Protein AF-D6RLP5-F1 (afdb_monomer)

Radius of gyration: 38.76 Å; Cα contacts (8 Å, |Δi|>4): 87; chains: 1; bounding box: 92×74×96 Å

Foldseek 3Di:
DDDDDDPPPVVVVVVVVVVVVVVVVVVVVVPPPPDDPDDDDDDDDDDDDDDDDDDDDDDDDDDDDDDDDDDDDDDDDDDDDPPVVVVVVVVVVVVVVVVVVVVVVVVVVPCVVVVVVVVVVVVVVPCPPDPDDPPLVPDDPVVSVVVVVVVVCCVVCVVVVVVVVVVVVVVVVVVVVVVVVVVVVVVVVVVVVVVVVVVVVVVVVVLLVVLVVVLVVLVVVLVVCPDLPAQDEPLSHSQLASQSQDADPVRDRDDDDPVSPDPVRNCCSQPPDDDDDPVVSVVSVVVVCVCVPPVVCCVRPVSRYDPVRNVVVVVNVPPPD

pLDDT: mean 72.86, std 18.14, range [36.53, 94.69]

Solvent-accessible surface area (backbone atoms only — not comparable to full-atom values): 20004 Å² total; per-residue (Å²): 136,86,80,85,76,71,88,64,57,71,64,54,53,54,53,51,52,53,51,49,55,56,53,52,53,54,58,61,71,69,68,76,83,81,80,80,89,73,83,78,78,86,77,89,84,77,83,90,81,89,77,93,78,82,87,76,89,86,82,91,84,88,81,95,77,89,85,83,89,83,89,83,92,80,88,85,81,84,85,80,74,79,58,65,62,58,53,49,53,48,47,52,52,50,48,51,52,50,51,49,50,52,52,51,58,61,57,70,55,65,53,53,62,58,51,51,48,51,49,49,54,51,53,65,70,48,76,70,80,66,96,57,78,77,60,77,87,78,49,53,73,70,59,43,52,50,50,51,52,51,53,50,47,53,66,74,42,43,65,59,52,52,50,51,50,52,54,48,51,54,50,48,50,52,50,51,52,50,51,49,53,54,51,51,52,53,52,53,52,48,52,53,50,53,51,54,48,50,54,51,50,51,53,49,52,53,50,45,51,53,29,49,55,50,36,52,52,49,46,50,51,62,68,66,56,75,66,85,78,64,75,41,52,79,83,71,52,67,62,65,37,50,66,54,58,39,62,42,97,85,68,44,64,38,84,75,56,79,84,68,74,38,72,63,47,38,46,52,56,76,48,66,76,95,80,70,54,74,62,60,56,51,49,52,50,51,50,50,49,60,61,65,29,66,70,61,32,45,74,67,47,54,80,30,38,50,76,81,53,49,55,60,63,52,54,73,67,65,84,78,123

Mean predicted aligned error: 19.39 Å

Secondary structure (DSSP, 8-state):
------TTHHHHHHHHHHHHHHHHHHHHHTSS-S-------------------------------------------------HHHHHHHHHHHHHHHHHHHHHHHHTTTTHHHHHHHHHHHHHHS---TT----TTSS-HHHHHHHHHHHHHHHHSHHHHHHHHHHHHHHHHHHHHHHHHHHHHHHHHHHHHHHHHHHHHHHHHHHHHHHHHHHHHHHHHHHH---TTS-B-GGGS--S-GGGGPBPTTSSBP---GGG--HHHHHHHHS-SSSS-HHHHHHHHHHHHHHT-HHHHHHHTGGGB-HHHHHHHHHTTSS--

Organism: Coprinopsis cinerea (strain Okayama-7 / 130 / ATCC MYA-4618 / FGSC 9003) (NCBI:txid240176)

InterPro domains:
  IPR038753 NF-kappa-B inhibitor-like protein 1 [PTHR15263] (92-310)

Structure (mmCIF, N/CA/C/O backbone):
data_AF-D6RLP5-F1
#
_entry.id   AF-D6RLP5-F1
#
loop_
_atom_site.group_PDB
_atom_site.id
_atom_site.type_symbol
_atom_site.label_atom_id
_atom_site.label_alt_id
_atom_site.label_comp_id
_atom_site.label_asym_id
_atom_site.label_entity_id
_atom_site.label_seq_id
_atom_site.pdbx_PDB_ins_code
_atom_site.Cartn_x
_atom_site.Cartn_y
_atom_site.Cartn_z
_atom_site.occupancy
_atom_site.B_iso_or_equiv
_atom_site.auth_seq_id
_atom_site.auth_comp_id
_atom_site.auth_asym_id
_atom_site.auth_atom_id
_atom_site.pdbx_PDB_model_num
ATOM 1 N N . MET A 1 1 ? 41.531 -45.741 -11.658 1.00 39.12 1 MET A N 1
ATOM 2 C CA . MET A 1 1 ? 40.831 -45.358 -12.905 1.00 39.12 1 MET A CA 1
ATOM 3 C C . MET A 1 1 ? 39.772 -44.306 -12.568 1.00 39.12 1 MET A C 1
ATOM 5 O O . MET A 1 1 ? 38.703 -44.679 -12.092 1.00 39.12 1 MET A O 1
ATOM 9 N N . PRO A 1 2 ? 40.077 -43.002 -12.682 1.00 41.47 2 PRO A N 1
ATOM 10 C CA . PRO A 1 2 ? 39.116 -41.934 -12.403 1.00 41.47 2 PRO A CA 1
ATOM 11 C C . PRO A 1 2 ? 38.067 -41.845 -13.524 1.00 41.47 2 PRO A C 1
ATOM 13 O O . PRO A 1 2 ? 38.407 -41.820 -14.704 1.00 41.47 2 PRO A O 1
ATOM 16 N N . LYS A 1 3 ? 36.782 -41.833 -13.151 1.00 53.66 3 LYS A N 1
ATOM 17 C CA . LYS A 1 3 ? 35.654 -41.721 -14.087 1.00 53.66 3 LYS A CA 1
ATOM 18 C C . LYS A 1 3 ? 35.554 -40.275 -14.587 1.00 53.66 3 LYS A C 1
ATOM 20 O O . LYS A 1 3 ? 35.296 -39.378 -13.786 1.00 53.66 3 LYS A O 1
ATOM 25 N N . LEU A 1 4 ? 35.747 -40.061 -15.892 1.00 49.53 4 LEU A N 1
ATOM 26 C CA . LEU A 1 4 ? 35.453 -38.790 -16.559 1.00 49.53 4 LEU A CA 1
ATOM 27 C C . LEU A 1 4 ? 33.968 -38.452 -16.361 1.00 49.53 4 LEU A C 1
ATOM 29 O O . LEU A 1 4 ? 33.095 -39.145 -16.880 1.00 49.53 4 LEU A O 1
ATOM 33 N N . LYS A 1 5 ? 33.683 -37.394 -15.598 1.00 52.69 5 LYS A N 1
ATOM 34 C CA . LYS A 1 5 ? 32.345 -36.805 -15.519 1.00 52.69 5 LYS A CA 1
ATOM 35 C C . LYS A 1 5 ? 32.147 -35.906 -16.739 1.00 52.69 5 LYS A C 1
ATOM 37 O O . LYS A 1 5 ? 32.910 -34.963 -16.941 1.00 52.69 5 LYS A O 1
ATOM 42 N N . PHE A 1 6 ? 31.150 -36.224 -17.561 1.00 48.19 6 PHE A N 1
ATOM 43 C CA . PHE A 1 6 ? 30.747 -35.395 -18.692 1.00 48.19 6 PHE A CA 1
ATOM 44 C C . PHE A 1 6 ? 30.180 -34.069 -18.172 1.00 48.19 6 PHE A C 1
ATOM 46 O O . PHE A 1 6 ? 29.251 -34.044 -17.373 1.00 48.19 6 PHE A O 1
ATOM 53 N N . LYS A 1 7 ? 30.735 -32.956 -18.651 1.00 55.50 7 LYS A N 1
ATOM 54 C CA . LYS A 1 7 ? 30.447 -31.572 -18.230 1.00 55.50 7 LYS A CA 1
ATOM 55 C C . LYS A 1 7 ? 29.045 -31.061 -18.642 1.00 55.50 7 LYS A C 1
ATOM 57 O O . LYS A 1 7 ? 28.811 -29.861 -18.648 1.00 55.50 7 LYS A O 1
ATOM 62 N N . GLY A 1 8 ? 28.135 -31.955 -19.040 1.00 49.69 8 GLY A N 1
ATOM 63 C CA . GLY A 1 8 ? 26.828 -31.624 -19.624 1.00 49.69 8 GLY A CA 1
ATOM 64 C C . GLY A 1 8 ? 25.631 -31.734 -18.675 1.00 49.69 8 GLY A C 1
ATOM 65 O O . GLY A 1 8 ? 24.564 -31.211 -19.000 1.00 49.69 8 GLY A O 1
ATOM 66 N N . ASP A 1 9 ? 25.786 -32.381 -17.517 1.00 52.31 9 ASP A N 1
ATOM 67 C CA . ASP A 1 9 ? 24.658 -32.636 -16.611 1.00 52.31 9 ASP A CA 1
ATOM 68 C C . ASP A 1 9 ? 24.369 -31.445 -15.675 1.00 52.31 9 ASP A C 1
ATOM 70 O O . ASP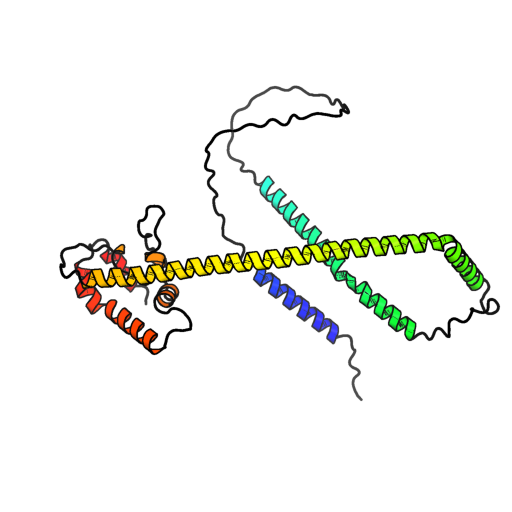 A 1 9 ? 23.205 -31.098 -15.466 1.00 52.31 9 ASP A O 1
ATOM 74 N N . ASP A 1 10 ? 25.401 -30.707 -15.249 1.00 57.88 10 ASP A N 1
ATOM 75 C CA . ASP A 1 10 ? 25.251 -29.556 -14.340 1.00 57.88 10 ASP A CA 1
ATOM 76 C C . ASP A 1 10 ? 24.443 -28.397 -14.967 1.00 57.88 10 ASP A C 1
ATOM 78 O O . ASP A 1 10 ? 23.672 -27.703 -14.298 1.00 57.88 10 ASP A O 1
ATOM 82 N N . GLU A 1 11 ? 24.550 -28.197 -16.285 1.00 59.69 11 GLU A N 1
ATOM 83 C CA . GLU A 1 11 ? 23.824 -27.125 -16.981 1.00 59.69 11 GLU A CA 1
ATOM 84 C C . GLU A 1 11 ? 22.329 -27.454 -17.167 1.00 59.69 11 GLU A C 1
ATOM 86 O O . GLU A 1 11 ? 21.474 -26.562 -17.271 1.00 59.69 11 GLU A O 1
ATOM 91 N N . ARG A 1 12 ? 21.992 -28.749 -17.203 1.00 68.06 12 ARG A N 1
ATOM 92 C CA . ARG A 1 12 ? 20.611 -29.231 -17.340 1.00 68.06 12 ARG A CA 1
ATOM 93 C C . ARG A 1 12 ? 19.835 -29.058 -16.043 1.00 68.06 12 ARG A C 1
ATOM 95 O O . ARG A 1 12 ? 18.669 -28.650 -16.090 1.00 68.06 12 ARG A O 1
ATOM 102 N N . ASP A 1 13 ? 20.489 -29.295 -14.914 1.00 69.25 13 ASP A N 1
ATOM 103 C CA . ASP A 1 13 ? 19.878 -29.157 -13.594 1.00 69.25 13 ASP A CA 1
ATOM 104 C C . ASP A 1 13 ? 19.676 -27.685 -13.211 1.00 69.25 13 ASP A C 1
ATOM 106 O O . ASP A 1 13 ? 18.576 -27.312 -12.790 1.00 69.25 13 ASP A O 1
ATOM 110 N N . GLY A 1 14 ? 20.624 -26.799 -13.544 1.00 74.12 14 GLY A N 1
ATOM 111 C CA . GLY A 1 14 ? 20.441 -25.351 -13.360 1.00 74.12 14 GLY A CA 1
ATOM 112 C C . GLY A 1 14 ? 19.262 -24.771 -14.162 1.00 74.12 14 GLY A C 1
ATOM 113 O O . GLY A 1 14 ? 18.510 -23.917 -13.675 1.00 74.12 14 GLY A O 1
ATOM 114 N N . LYS A 1 15 ? 19.021 -25.269 -15.386 1.00 75.75 15 LYS A N 1
ATOM 115 C CA . LYS A 1 15 ? 17.852 -24.863 -16.197 1.00 75.75 15 LYS A CA 1
ATOM 116 C C . LYS A 1 15 ? 16.532 -25.349 -15.595 1.00 75.75 15 LYS A C 1
ATOM 118 O O . LYS A 1 15 ? 15.531 -24.628 -15.667 1.00 75.75 15 LYS A O 1
ATOM 123 N N . ARG A 1 16 ? 16.508 -26.541 -14.990 1.00 77.88 16 ARG A N 1
ATOM 124 C CA . ARG A 1 16 ? 15.315 -27.088 -14.322 1.00 77.88 16 ARG A CA 1
ATOM 125 C C . ARG A 1 16 ? 14.970 -26.301 -13.064 1.00 77.88 16 ARG A C 1
ATOM 127 O O . ARG A 1 16 ? 13.808 -25.929 -12.893 1.00 77.88 16 ARG A O 1
ATOM 134 N N . GLU A 1 17 ? 15.967 -25.958 -12.259 1.00 80.88 17 GLU A N 1
ATOM 135 C CA . GLU A 1 17 ? 15.783 -25.186 -11.029 1.00 80.88 17 GLU A CA 1
ATOM 136 C C . GLU A 1 17 ? 15.309 -23.751 -11.318 1.00 80.88 17 GLU A C 1
ATOM 138 O O . GLU A 1 17 ? 14.325 -23.274 -10.742 1.00 80.88 17 GLU A O 1
ATOM 143 N N . ARG A 1 18 ? 15.896 -23.090 -12.328 1.00 78.38 18 ARG A N 1
ATOM 144 C CA . ARG A 1 18 ? 15.453 -21.756 -12.775 1.00 78.38 18 ARG A CA 1
ATOM 145 C C . ARG A 1 18 ? 14.024 -21.775 -13.332 1.00 78.38 18 ARG A C 1
ATOM 147 O O . ARG A 1 18 ? 13.256 -20.840 -13.090 1.00 78.38 18 ARG A O 1
ATOM 154 N N . LYS A 1 19 ? 13.634 -22.845 -14.036 1.00 85.62 19 LYS A N 1
ATOM 155 C CA . LYS A 1 19 ? 12.258 -23.037 -14.531 1.00 85.62 19 LYS A CA 1
ATOM 156 C C . LYS A 1 19 ? 11.273 -23.276 -13.384 1.00 85.62 19 LYS A C 1
ATOM 158 O O . LYS A 1 19 ? 10.166 -22.738 -13.429 1.00 85.62 19 LYS A O 1
ATOM 163 N N . HIS A 1 20 ? 11.677 -24.021 -12.356 1.00 85.75 20 HIS A N 1
ATOM 164 C CA . HIS A 1 20 ? 10.863 -24.254 -11.164 1.00 85.75 20 HIS A CA 1
ATOM 165 C C . HIS A 1 20 ? 10.608 -22.946 -10.404 1.00 85.75 20 HIS A C 1
ATOM 167 O O . HIS A 1 20 ? 9.454 -22.571 -10.200 1.00 85.75 20 HIS A O 1
ATOM 173 N N . ARG A 1 21 ? 11.665 -22.168 -10.137 1.00 80.75 21 ARG A N 1
ATOM 174 C CA . ARG A 1 21 ? 11.572 -20.861 -9.466 1.00 80.75 21 ARG A CA 1
ATOM 175 C C . ARG A 1 21 ? 10.718 -19.850 -10.245 1.00 80.75 21 ARG A C 1
ATOM 177 O O . ARG A 1 21 ? 9.942 -19.103 -9.653 1.00 80.75 21 ARG A O 1
ATOM 184 N N . LYS A 1 22 ? 10.794 -19.844 -11.587 1.00 79.62 22 LYS A N 1
ATOM 185 C CA . LYS A 1 22 ? 9.942 -18.985 -12.442 1.00 79.62 22 LYS A CA 1
ATOM 186 C C . LYS A 1 22 ? 8.469 -19.422 -12.408 1.00 79.62 22 LYS A C 1
ATOM 188 O O . LYS A 1 22 ? 7.585 -18.572 -12.490 1.00 79.62 22 LYS A O 1
ATOM 193 N N . ARG A 1 23 ? 8.188 -20.724 -12.271 1.00 82.56 23 ARG A N 1
ATOM 194 C CA . ARG A 1 23 ? 6.819 -21.256 -12.146 1.00 82.56 23 ARG A CA 1
ATOM 195 C C . ARG A 1 23 ? 6.214 -20.968 -10.771 1.00 82.56 23 ARG A C 1
ATOM 197 O O . ARG A 1 23 ? 5.035 -20.643 -10.703 1.00 82.56 23 ARG A O 1
ATOM 204 N N . GLU A 1 24 ? 7.014 -21.046 -9.714 1.00 79.31 24 GLU A N 1
ATOM 205 C CA . GLU A 1 24 ? 6.601 -20.724 -8.345 1.00 79.31 24 GLU A CA 1
ATOM 206 C C . GLU A 1 24 ? 6.254 -19.238 -8.198 1.00 79.31 24 GLU A C 1
ATOM 208 O O . GLU A 1 24 ? 5.171 -18.907 -7.722 1.00 79.31 24 GLU A O 1
ATOM 213 N N . LYS A 1 25 ? 7.083 -18.341 -8.753 1.00 76.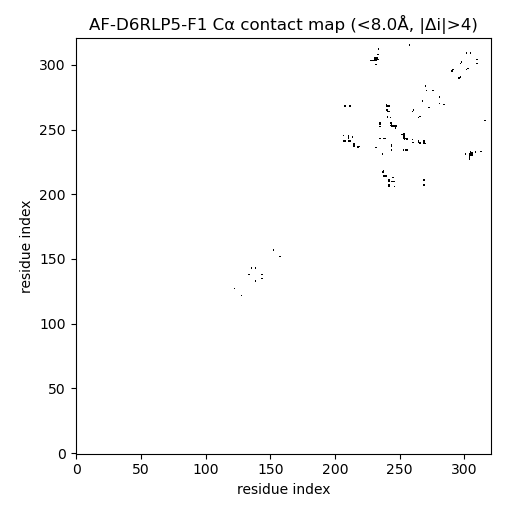88 25 LYS A N 1
ATOM 214 C CA . LYS A 1 25 ? 6.790 -16.899 -8.766 1.00 76.88 25 LYS A CA 1
ATOM 215 C C . LYS A 1 25 ? 5.465 -16.567 -9.468 1.00 76.88 25 LYS A C 1
ATOM 217 O O . LYS A 1 25 ? 4.688 -15.766 -8.968 1.00 76.88 25 LYS A O 1
ATOM 222 N N . ARG A 1 26 ? 5.158 -17.240 -10.584 1.00 72.50 26 AR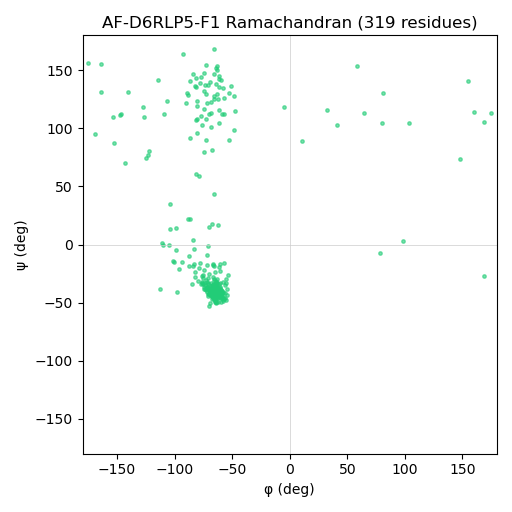G A N 1
ATOM 223 C CA . ARG A 1 26 ? 3.884 -17.058 -11.308 1.00 72.50 26 ARG A CA 1
ATOM 224 C C . ARG A 1 26 ? 2.657 -17.511 -10.521 1.00 72.50 26 ARG A C 1
ATOM 226 O O . ARG A 1 26 ? 1.580 -16.978 -10.747 1.00 72.50 26 ARG A O 1
ATOM 233 N N . ARG A 1 27 ? 2.806 -18.500 -9.635 1.00 73.38 27 ARG A N 1
ATOM 234 C CA . ARG A 1 27 ? 1.711 -18.926 -8.752 1.00 73.38 27 ARG A CA 1
ATOM 235 C C . ARG A 1 27 ? 1.447 -17.907 -7.651 1.00 73.38 27 ARG A C 1
ATOM 237 O O . ARG A 1 27 ? 0.303 -17.784 -7.241 1.00 73.38 27 ARG A O 1
ATOM 244 N N . HIS A 1 28 ? 2.475 -17.182 -7.214 1.00 69.88 28 HIS A N 1
ATOM 245 C CA . HIS A 1 28 ? 2.312 -16.130 -6.220 1.00 69.88 28 HIS A CA 1
ATOM 246 C C . HIS A 1 28 ? 1.585 -14.906 -6.795 1.00 69.88 28 HIS A C 1
ATOM 248 O O . HIS A 1 28 ? 0.660 -14.416 -6.160 1.00 69.88 28 HIS A O 1
ATOM 254 N N . ASP A 1 29 ? 1.922 -14.487 -8.021 1.00 60.25 29 ASP A N 1
ATOM 255 C CA . ASP A 1 29 ? 1.322 -13.295 -8.648 1.00 60.25 29 ASP A CA 1
ATOM 256 C C . ASP A 1 29 ? -0.131 -13.507 -9.132 1.00 60.25 29 ASP A C 1
ATOM 258 O O . ASP A 1 29 ? -0.873 -12.544 -9.287 1.00 60.25 29 ASP A O 1
ATOM 262 N N . GLN A 1 30 ? -0.575 -14.750 -9.371 1.00 58.34 30 GLN A N 1
ATOM 263 C CA . GLN A 1 30 ? -1.957 -15.041 -9.800 1.00 58.34 30 GLN A CA 1
ATOM 264 C C . GLN A 1 30 ? -2.976 -15.128 -8.648 1.00 58.34 30 GLN A C 1
ATOM 266 O O . GLN A 1 30 ? -4.161 -15.318 -8.911 1.00 58.34 30 GLN A O 1
ATOM 271 N N . GLY A 1 31 ? -2.542 -15.011 -7.389 1.00 47.69 31 GLY A N 1
ATOM 272 C CA . GLY A 1 31 ? -3.410 -15.195 -6.220 1.00 47.69 31 GLY A CA 1
ATOM 273 C C . GLY A 1 31 ? -4.220 -13.969 -5.783 1.00 47.69 31 GLY A C 1
ATOM 274 O O . GLY A 1 31 ? -5.203 -14.147 -5.072 1.00 47.69 31 GLY A O 1
ATOM 275 N N . ASP A 1 32 ? -3.849 -12.755 -6.204 1.00 49.22 32 ASP A N 1
ATOM 276 C CA . ASP A 1 32 ? -4.329 -11.522 -5.552 1.00 49.22 32 ASP A CA 1
ATOM 277 C C . ASP A 1 32 ? -5.314 -10.666 -6.376 1.00 49.22 32 ASP A C 1
ATOM 279 O O . ASP A 1 32 ? -5.802 -9.653 -5.876 1.00 49.22 32 ASP A O 1
ATOM 283 N N . ASP A 1 33 ? -5.677 -11.057 -7.605 1.00 46.16 33 ASP A N 1
ATOM 284 C CA . ASP A 1 33 ? -6.483 -10.201 -8.505 1.00 46.16 33 ASP A CA 1
ATOM 285 C C . ASP A 1 33 ? -7.966 -10.607 -8.623 1.00 46.16 33 ASP A C 1
ATOM 287 O O . ASP A 1 33 ? -8.617 -10.490 -9.665 1.00 46.16 33 ASP A O 1
ATOM 291 N N . HIS A 1 34 ? -8.539 -11.095 -7.523 1.00 45.31 34 HIS A N 1
ATOM 292 C CA . HIS A 1 34 ? -9.978 -11.323 -7.403 1.00 45.31 34 HIS A CA 1
ATOM 293 C C . HIS A 1 34 ? -10.559 -10.552 -6.223 1.00 45.31 34 HIS A C 1
ATOM 295 O O . HIS A 1 34 ? -10.876 -11.112 -5.178 1.00 45.31 34 HIS A O 1
ATOM 301 N N . GLY A 1 35 ? -10.807 -9.257 -6.439 1.00 49.91 35 GLY A N 1
ATOM 302 C CA . GLY A 1 35 ? -11.967 -8.642 -5.800 1.00 49.91 35 GLY A CA 1
ATOM 303 C C . GLY A 1 35 ? -11.855 -7.181 -5.413 1.00 49.91 35 GLY A C 1
ATOM 304 O O . GLY A 1 35 ? -11.910 -6.890 -4.232 1.00 49.91 35 GLY A O 1
ATOM 305 N N . HIS A 1 36 ? -11.895 -6.248 -6.369 1.00 40.03 36 HIS A N 1
ATOM 306 C CA . HIS A 1 36 ? -12.399 -4.894 -6.091 1.00 40.03 36 HIS A CA 1
ATOM 307 C C . HIS A 1 36 ? -13.181 -4.315 -7.280 1.00 40.03 36 HIS A C 1
ATOM 309 O O . HIS A 1 36 ? -12.784 -3.346 -7.924 1.00 40.03 36 HIS A O 1
ATOM 315 N N . ARG A 1 37 ? -14.371 -4.877 -7.532 1.00 46.22 37 ARG A N 1
ATOM 316 C CA . ARG A 1 37 ? -15.395 -4.276 -8.402 1.00 46.22 37 ARG A CA 1
ATOM 317 C C . ARG A 1 37 ? -16.072 -3.106 -7.672 1.00 46.22 37 ARG A C 1
ATOM 319 O O . ARG A 1 37 ? -17.154 -3.241 -7.106 1.00 46.22 37 ARG A O 1
ATOM 326 N N . SER A 1 38 ? -15.406 -1.953 -7.651 1.00 46.59 38 SER A N 1
ATOM 327 C CA . SER A 1 38 ? -15.949 -0.700 -7.116 1.00 46.59 38 SER A CA 1
ATOM 328 C C . SER A 1 38 ? -16.869 -0.032 -8.144 1.00 46.59 38 SER A C 1
ATOM 330 O O . SER A 1 38 ? -16.423 0.497 -9.160 1.00 46.59 38 SER A O 1
ATOM 332 N N . LYS A 1 39 ? -18.176 -0.066 -7.865 1.00 47.25 39 LYS A N 1
ATOM 333 C CA . LYS A 1 39 ? -19.224 0.684 -8.571 1.00 47.25 39 LYS A CA 1
ATOM 334 C C . LYS A 1 39 ? -18.967 2.192 -8.439 1.00 47.25 39 LYS A C 1
ATOM 336 O O . LYS A 1 39 ? -19.266 2.781 -7.399 1.00 47.25 39 LYS A O 1
ATOM 341 N N . ARG A 1 40 ? -18.473 2.839 -9.498 1.00 42.91 40 ARG A N 1
ATOM 342 C CA . ARG A 1 40 ? -18.534 4.302 -9.635 1.00 42.91 40 ARG A CA 1
ATOM 343 C C . ARG A 1 40 ? -19.953 4.701 -10.040 1.00 42.91 40 ARG A C 1
ATOM 345 O O . ARG A 1 40 ? -20.397 4.408 -11.143 1.00 42.91 40 ARG A O 1
ATOM 352 N N . ARG A 1 41 ? -20.664 5.344 -9.111 1.00 43.53 41 ARG A N 1
ATOM 353 C CA . ARG A 1 41 ? -21.899 6.084 -9.384 1.00 43.53 41 ARG A CA 1
ATOM 354 C C . ARG A 1 41 ? -21.548 7.325 -10.208 1.00 43.53 41 ARG A C 1
ATOM 356 O O . ARG A 1 41 ? -20.740 8.133 -9.758 1.00 43.53 41 ARG A O 1
ATOM 363 N N . HIS A 1 42 ? -22.163 7.443 -11.379 1.00 37.84 42 HIS A N 1
ATOM 364 C CA . HIS A 1 42 ? -22.333 8.704 -12.091 1.00 37.84 42 HIS A CA 1
ATOM 365 C C . HIS A 1 42 ? -23.179 9.640 -11.218 1.00 37.84 42 HIS A C 1
ATOM 367 O O . HIS A 1 42 ? -24.265 9.264 -10.781 1.00 37.84 42 HIS A O 1
ATOM 373 N N . THR A 1 43 ? -22.664 10.833 -10.945 1.00 43.41 43 THR A N 1
ATOM 374 C CA . THR A 1 43 ? -23.451 11.983 -10.494 1.00 43.41 43 THR A CA 1
ATOM 375 C C . THR A 1 43 ? -23.478 12.972 -11.645 1.00 43.41 43 THR A C 1
ATOM 377 O O . THR A 1 43 ? -22.435 13.496 -12.030 1.00 43.41 43 THR A O 1
ATOM 380 N N . GLU A 1 44 ? -24.667 13.142 -12.212 1.00 49.09 44 GLU A N 1
ATOM 381 C CA . GLU A 1 44 ? -25.038 14.235 -13.101 1.00 49.09 44 GLU A CA 1
ATOM 382 C C . GLU A 1 44 ? -25.151 15.537 -12.300 1.00 49.09 44 GLU A C 1
ATOM 384 O O . GLU A 1 44 ? -25.685 15.521 -11.190 1.00 49.09 44 GLU A O 1
ATOM 389 N N . ALA A 1 45 ? -24.612 16.613 -12.876 1.00 42.91 45 ALA A N 1
ATOM 390 C CA . ALA A 1 45 ? -24.918 18.039 -12.691 1.00 42.91 45 ALA A CA 1
ATOM 391 C C . ALA A 1 45 ? -23.647 18.828 -13.060 1.00 42.91 45 ALA A C 1
ATOM 393 O O . ALA A 1 45 ? -22.555 18.425 -12.673 1.00 42.91 45 ALA A O 1
ATOM 394 N N . ASP A 1 46 ? -23.643 19.975 -13.717 1.00 41.88 46 ASP A N 1
ATOM 395 C CA . ASP A 1 46 ? -24.586 20.731 -14.538 1.00 41.88 46 ASP A CA 1
ATOM 396 C C . ASP A 1 46 ? -23.758 21.946 -15.038 1.00 41.88 46 ASP A C 1
ATOM 398 O O . ASP A 1 46 ? -22.798 22.331 -14.366 1.00 41.88 46 ASP A O 1
ATOM 402 N N . MET A 1 47 ? -24.157 22.546 -16.163 1.00 43.00 47 MET A N 1
ATOM 403 C CA . MET A 1 47 ? -23.813 23.901 -16.651 1.00 43.00 47 MET A CA 1
ATOM 404 C C . MET A 1 47 ? -22.338 24.219 -17.012 1.00 43.00 47 MET A C 1
ATOM 406 O O . MET A 1 47 ? -21.422 24.193 -16.200 1.00 43.00 47 MET A O 1
ATOM 410 N N . ASP A 1 48 ? -22.064 24.449 -18.300 1.00 44.84 48 ASP A N 1
ATOM 411 C CA . ASP A 1 48 ? -21.980 25.789 -18.927 1.00 44.84 48 ASP A CA 1
ATOM 412 C C . ASP A 1 48 ? -20.618 26.465 -18.660 1.00 44.84 48 ASP A C 1
ATOM 414 O O . ASP A 1 48 ? -20.269 26.865 -17.555 1.00 44.84 48 ASP A O 1
ATOM 418 N N . THR A 1 49 ? -19.722 26.518 -19.643 1.00 40.59 49 THR A N 1
ATOM 419 C CA . THR A 1 49 ? -19.555 27.754 -20.415 1.00 40.59 49 THR A CA 1
ATOM 420 C C . THR A 1 49 ? -18.786 27.471 -21.700 1.00 40.59 49 THR A C 1
ATOM 422 O O . THR A 1 49 ? -17.740 26.819 -21.721 1.00 40.59 49 THR A O 1
ATOM 425 N N . GLY A 1 50 ? -19.338 27.971 -22.800 1.00 45.34 50 GLY A N 1
ATOM 426 C CA . GLY A 1 50 ? -18.837 27.733 -24.139 1.00 45.34 50 GLY A CA 1
ATOM 427 C C . GLY A 1 50 ? -17.433 28.270 -24.415 1.00 45.34 50 GLY A C 1
ATOM 428 O O . GLY A 1 50 ? -17.028 29.345 -23.978 1.00 45.34 50 GLY A O 1
ATOM 429 N N . ARG A 1 51 ? -16.737 27.574 -25.314 1.00 44.28 51 ARG A N 1
ATOM 430 C CA . ARG A 1 51 ? -15.928 28.253 -26.324 1.00 44.28 51 ARG A CA 1
ATOM 431 C C . ARG A 1 51 ? -15.780 27.381 -27.557 1.00 44.28 51 ARG A C 1
ATOM 433 O O . ARG A 1 51 ? -15.092 26.368 -27.562 1.00 44.28 51 ARG A O 1
ATOM 440 N N . ALA A 1 52 ? -16.448 27.832 -28.608 1.00 51.91 52 ALA A N 1
ATOM 441 C CA . ALA A 1 52 ? -16.305 27.353 -29.963 1.00 51.91 52 ALA A CA 1
ATOM 442 C C . ALA A 1 52 ? -14.827 27.261 -30.377 1.00 51.91 52 ALA A C 1
ATOM 444 O O . ALA A 1 52 ? -14.101 28.258 -30.340 1.00 51.91 52 ALA A O 1
ATOM 445 N N . ARG A 1 53 ? -14.412 26.096 -30.882 1.00 48.16 53 ARG A N 1
ATOM 446 C CA . ARG A 1 53 ? -13.418 26.034 -31.954 1.00 48.16 53 ARG A CA 1
ATOM 447 C C . ARG A 1 53 ? -13.972 25.198 -33.089 1.00 48.16 53 ARG A C 1
ATOM 449 O O . ARG A 1 53 ? -14.194 23.999 -32.976 1.00 48.16 53 ARG A O 1
ATOM 456 N N . LYS A 1 54 ? -14.257 25.950 -34.145 1.00 44.88 54 LYS A N 1
ATOM 457 C CA . LYS A 1 54 ? -14.685 25.525 -35.460 1.00 44.88 54 LYS A CA 1
ATOM 458 C C . LYS A 1 54 ? -13.719 24.487 -36.009 1.00 44.88 54 LYS A C 1
ATOM 460 O O . LYS A 1 54 ? -12.509 24.693 -36.031 1.00 44.88 54 LYS A O 1
ATOM 465 N N . TRP A 1 55 ? -14.333 23.414 -36.467 1.00 43.94 55 TRP A N 1
ATOM 466 C CA . TRP A 1 55 ? -13.833 22.519 -37.482 1.00 43.94 55 TRP A CA 1
ATOM 467 C C . TRP A 1 55 ? -13.650 23.301 -38.790 1.00 43.94 55 TRP A C 1
ATOM 469 O O . TRP A 1 55 ? -14.523 24.080 -39.171 1.00 43.94 55 TRP A O 1
ATOM 479 N N . ALA A 1 56 ? -12.523 23.090 -39.456 1.00 45.91 56 ALA A N 1
ATOM 480 C CA . ALA A 1 56 ? -12.333 23.314 -40.887 1.00 45.91 56 ALA A CA 1
ATOM 481 C C . ALA A 1 56 ? -11.324 22.242 -41.332 1.00 45.91 56 ALA A C 1
ATOM 483 O O . ALA A 1 56 ? -10.260 22.151 -40.724 1.00 45.91 56 ALA A O 1
ATOM 484 N N . SER A 1 57 ? -11.788 21.274 -42.134 1.00 40.56 57 SER A N 1
ATOM 485 C CA . SER A 1 57 ? -11.522 21.145 -43.590 1.00 40.56 57 SER A CA 1
ATOM 486 C C . SER A 1 57 ? -10.145 20.512 -43.823 1.00 40.56 57 SER A C 1
ATOM 488 O O . SER A 1 57 ? -9.194 20.919 -43.173 1.00 40.56 57 SER A O 1
ATOM 490 N N . SER A 1 58 ? -9.909 19.489 -44.638 1.00 41.72 58 SER A N 1
ATOM 491 C CA . SER A 1 58 ? -10.361 19.043 -45.973 1.00 41.72 58 SER A CA 1
ATOM 492 C C . SER A 1 58 ? -9.934 17.551 -46.043 1.00 41.72 58 SER A C 1
ATOM 494 O O . SER A 1 58 ? -9.033 17.185 -45.288 1.00 41.72 58 SER A O 1
ATOM 496 N N . ASP A 1 59 ? -10.475 16.592 -46.794 1.00 45.72 59 ASP A N 1
ATOM 497 C CA . ASP A 1 59 ? -10.623 16.464 -48.258 1.00 45.72 59 ASP A CA 1
ATOM 498 C C . ASP A 1 59 ? -11.076 14.984 -48.449 1.00 45.72 59 ASP A C 1
ATOM 500 O O . ASP A 1 59 ? -10.423 14.095 -47.898 1.00 45.72 59 ASP A O 1
ATOM 504 N N . ASP A 1 60 ? -12.340 14.685 -48.751 1.00 41.53 60 ASP A N 1
ATOM 505 C CA . ASP A 1 60 ? -12.895 14.293 -50.065 1.00 41.53 60 ASP A CA 1
ATOM 506 C C . ASP A 1 60 ? -12.054 13.315 -50.915 1.00 41.53 60 ASP A C 1
ATOM 508 O O . ASP A 1 60 ? -11.112 13.727 -51.570 1.00 41.53 60 ASP A O 1
ATOM 512 N N . GLU A 1 61 ? -12.455 12.033 -50.941 1.00 53.41 61 GLU A N 1
ATOM 513 C CA . GLU A 1 61 ? -12.372 11.109 -52.095 1.00 53.41 61 GLU A CA 1
ATOM 514 C C . GLU A 1 61 ? -13.501 10.057 -51.942 1.00 53.41 61 GLU A C 1
ATOM 516 O O . GLU A 1 61 ? -13.402 9.027 -51.271 1.00 53.41 61 GLU A O 1
ATOM 521 N N . GLU A 1 62 ? -14.648 10.462 -52.475 1.00 48.94 62 GLU A N 1
ATOM 522 C CA . GLU A 1 62 ? -15.715 9.734 -53.167 1.00 48.94 62 GLU A CA 1
ATOM 523 C C . GLU A 1 62 ? -15.519 8.221 -53.460 1.00 48.94 62 GLU A C 1
ATOM 525 O O . GLU A 1 62 ? -14.702 7.814 -54.282 1.00 48.94 62 GLU A O 1
ATOM 530 N N . MET A 1 63 ? -16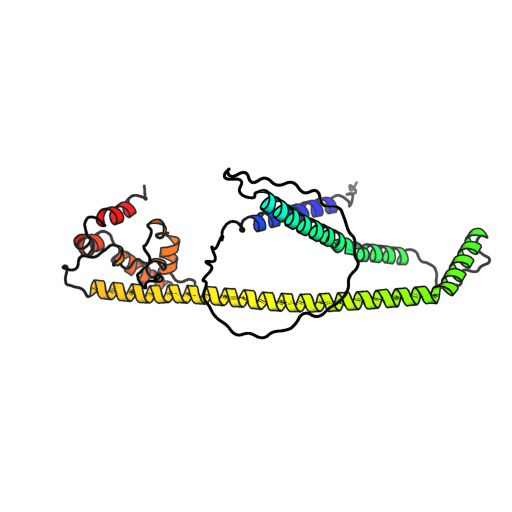.382 7.361 -52.896 1.00 52.50 63 MET A N 1
ATOM 531 C CA . MET A 1 63 ? -16.698 6.057 -53.505 1.00 52.50 63 MET A CA 1
ATOM 532 C C . MET A 1 63 ? -18.167 5.659 -53.238 1.00 52.50 63 MET A C 1
ATOM 534 O O . MET A 1 63 ? -18.530 5.401 -52.087 1.00 52.50 63 MET A O 1
ATOM 538 N N . PRO A 1 64 ? -19.044 5.603 -54.263 1.00 57.53 64 PRO A N 1
ATOM 539 C CA . PRO A 1 64 ? -20.452 5.257 -54.088 1.00 57.53 64 PRO A CA 1
ATOM 540 C C . PRO A 1 64 ? -20.679 3.742 -54.220 1.00 57.53 64 PRO A C 1
ATOM 542 O O . PRO A 1 64 ? -20.405 3.142 -55.258 1.00 57.53 64 PRO A O 1
ATOM 545 N N . GLY A 1 65 ? -21.225 3.121 -53.171 1.00 57.59 65 GLY A N 1
ATOM 546 C CA . GLY A 1 65 ? -21.714 1.736 -53.176 1.00 57.59 65 GLY A CA 1
ATOM 547 C C . GLY A 1 65 ? -23.237 1.675 -52.969 1.00 57.59 65 GLY A C 1
ATOM 548 O O . GLY A 1 65 ? -23.769 2.478 -52.200 1.00 57.59 65 GLY A O 1
ATOM 549 N N . PRO A 1 66 ? -23.964 0.767 -53.649 1.00 59.00 66 PRO A N 1
ATOM 550 C CA . PRO A 1 66 ? -25.419 0.824 -53.770 1.00 59.00 66 PRO A CA 1
ATOM 551 C C . PRO A 1 66 ? -26.146 0.337 -52.510 1.00 59.00 66 PRO A C 1
ATOM 553 O O . PRO A 1 66 ? -25.804 -0.686 -51.919 1.00 59.00 66 PRO A O 1
ATOM 556 N N . MET A 1 67 ? -27.211 1.052 -52.148 1.00 49.72 67 MET A N 1
ATOM 557 C CA . MET A 1 67 ? -28.159 0.647 -51.110 1.00 49.72 67 MET A CA 1
ATOM 558 C C . MET A 1 67 ? -29.181 -0.355 -51.657 1.00 49.72 67 MET A C 1
ATOM 560 O O . MET A 1 67 ? -29.708 -0.143 -52.751 1.00 49.72 67 MET A O 1
ATOM 564 N N . PRO A 1 68 ? -29.587 -1.350 -50.855 1.00 55.50 68 PRO A N 1
ATOM 565 C CA . PRO A 1 68 ? -30.939 -1.874 -50.931 1.00 55.50 68 PRO A CA 1
ATOM 566 C C . PRO A 1 68 ? -31.779 -1.413 -49.734 1.00 55.50 68 PRO A C 1
ATOM 568 O O . PRO A 1 68 ? -31.470 -1.638 -48.565 1.00 55.50 68 PRO A O 1
ATOM 571 N N . SER A 1 69 ? -32.883 -0.769 -50.087 1.00 48.66 69 SER A N 1
ATOM 572 C CA . SER A 1 69 ? -34.050 -0.459 -49.271 1.00 48.66 69 SER A CA 1
ATOM 573 C C . SER A 1 69 ? -34.786 -1.722 -48.811 1.00 48.66 69 SER A C 1
ATOM 575 O O . SER A 1 69 ? -35.057 -2.604 -49.626 1.00 48.66 69 SER A O 1
ATOM 577 N N . GLY A 1 70 ? -35.217 -1.761 -47.549 1.00 41.56 70 GLY A N 1
ATOM 578 C CA . GLY A 1 70 ? -36.131 -2.789 -47.048 1.00 41.56 70 GLY A CA 1
ATOM 579 C C . GLY A 1 70 ? -36.674 -2.462 -45.660 1.00 41.56 70 GLY A C 1
ATOM 580 O O . GLY A 1 70 ? -36.033 -2.732 -44.653 1.00 41.56 70 GLY A O 1
ATOM 581 N N . SER A 1 71 ? -37.858 -1.857 -45.629 1.00 46.25 71 SER A N 1
ATOM 582 C CA . SER A 1 71 ? -38.643 -1.499 -44.445 1.00 46.25 71 SER A CA 1
ATOM 583 C C . SER A 1 71 ? -39.153 -2.716 -43.660 1.00 46.25 71 SER A C 1
ATOM 585 O O . SER A 1 71 ? -39.583 -3.697 -44.260 1.00 46.25 71 SER A O 1
ATOM 587 N N . GLY A 1 72 ? -39.257 -2.588 -42.331 1.00 37.25 72 GLY A N 1
ATOM 588 C CA . GLY A 1 72 ? -40.156 -3.416 -41.514 1.00 37.25 72 GLY A CA 1
ATOM 589 C C . GLY A 1 72 ? -39.801 -3.476 -40.020 1.00 37.25 72 GLY A C 1
ATOM 590 O O . GLY A 1 72 ? -38.768 -4.047 -39.683 1.00 37.25 72 GLY A O 1
ATOM 591 N N . PRO A 1 73 ? -40.633 -2.936 -39.105 1.00 59.81 73 PRO A N 1
ATOM 592 C CA . PRO A 1 73 ? -40.401 -3.002 -37.666 1.00 59.81 73 PRO A CA 1
ATOM 593 C C . PRO A 1 73 ? -41.029 -4.270 -37.072 1.00 59.81 73 PRO A C 1
ATOM 595 O O . PRO A 1 73 ? -42.217 -4.523 -37.270 1.00 59.81 73 PRO A O 1
ATOM 598 N N . SER A 1 74 ? -40.272 -5.029 -36.276 1.00 43.91 74 SER A N 1
ATOM 599 C CA . SER A 1 74 ? -40.846 -6.054 -35.400 1.00 43.91 74 SER A CA 1
ATOM 600 C C . SER A 1 74 ? -40.366 -5.864 -33.966 1.00 43.91 74 SER A C 1
ATOM 602 O O . SER A 1 74 ? -39.175 -5.891 -33.664 1.00 43.91 74 SER A O 1
ATOM 604 N N . ARG A 1 75 ? -41.342 -5.621 -33.092 1.00 49.06 75 ARG A N 1
ATOM 605 C CA . ARG A 1 75 ? -41.226 -5.598 -31.637 1.00 49.06 75 ARG A CA 1
ATOM 606 C C . ARG A 1 75 ? -40.978 -7.012 -31.110 1.00 49.06 75 ARG A C 1
ATOM 608 O O . ARG A 1 75 ? -41.706 -7.927 -31.471 1.00 49.06 75 ARG A O 1
ATOM 615 N N . GLY A 1 76 ? -40.093 -7.096 -30.118 1.00 43.38 76 GLY A N 1
ATOM 616 C CA . GLY A 1 76 ? -40.141 -8.100 -29.055 1.00 43.38 76 GLY A CA 1
ATOM 617 C C . GLY A 1 76 ? -39.137 -9.236 -29.195 1.00 43.38 76 GLY A C 1
ATOM 618 O O . GLY A 1 76 ? -39.363 -10.146 -29.977 1.00 43.38 76 GLY A O 1
ATOM 619 N N . GLN A 1 77 ? -38.075 -9.205 -28.385 1.00 41.25 77 GLN A N 1
ATOM 620 C CA . GLN A 1 77 ? -37.770 -10.249 -27.394 1.00 41.25 77 GLN A CA 1
ATOM 621 C C . GLN A 1 77 ? -36.419 -9.978 -26.715 1.00 41.25 77 GLN A C 1
ATOM 623 O O . GLN A 1 77 ? -35.363 -9.975 -27.335 1.00 41.25 77 GLN A O 1
ATOM 628 N N . ASP A 1 78 ? -36.510 -9.683 -25.423 1.00 41.72 78 ASP A N 1
ATOM 629 C CA . ASP A 1 78 ? -35.734 -10.280 -24.337 1.00 41.72 78 ASP A CA 1
ATOM 630 C C . ASP A 1 78 ? -34.284 -10.748 -24.593 1.00 41.72 78 ASP A C 1
ATOM 632 O O . ASP A 1 78 ? -34.009 -11.786 -25.185 1.00 41.72 78 ASP A O 1
ATOM 636 N N . GLY A 1 79 ? -33.352 -10.082 -23.904 1.00 49.72 79 GLY A N 1
ATOM 637 C CA . GLY A 1 79 ? -32.563 -10.805 -22.901 1.00 49.72 79 GLY A CA 1
ATOM 638 C C . GLY A 1 79 ? -31.165 -11.314 -23.252 1.00 49.72 79 GLY A C 1
ATOM 639 O O . GLY A 1 79 ? -30.540 -11.897 -22.367 1.00 49.72 79 GLY A O 1
ATOM 640 N N . TYR A 1 80 ? -30.608 -11.067 -24.439 1.00 47.12 80 TYR A N 1
ATOM 641 C CA . TYR A 1 80 ? -29.201 -11.411 -24.701 1.00 47.12 80 TYR A CA 1
ATOM 642 C C . TYR A 1 80 ? -28.258 -10.284 -24.270 1.00 47.12 80 TYR A C 1
ATOM 644 O O . TYR A 1 80 ? -27.965 -9.345 -25.007 1.00 47.12 80 TYR A O 1
ATOM 652 N N . ARG A 1 81 ? -27.788 -10.378 -23.022 1.00 50.22 81 ARG A N 1
ATOM 653 C CA . ARG A 1 81 ? -26.620 -9.631 -22.548 1.00 50.22 81 ARG A CA 1
ATOM 654 C C . ARG A 1 81 ? -25.428 -9.977 -23.437 1.00 50.22 81 ARG A C 1
ATOM 656 O O . ARG A 1 81 ? -25.105 -11.150 -23.584 1.00 50.22 81 ARG A O 1
ATOM 663 N N . SER A 1 82 ? -24.802 -8.939 -23.981 1.00 52.97 82 SER A N 1
ATOM 664 C CA . SER A 1 82 ? -23.534 -8.977 -24.703 1.00 52.97 82 SER A CA 1
ATOM 665 C C . SER A 1 82 ? -22.477 -9.765 -23.921 1.00 52.97 82 SER A C 1
ATOM 667 O O . SER A 1 82 ? -21.891 -9.253 -22.973 1.00 52.97 82 SER A O 1
ATOM 669 N N . THR A 1 83 ? -22.281 -11.036 -24.271 1.00 55.84 83 THR A N 1
ATOM 670 C CA . THR A 1 83 ? -21.123 -11.846 -23.854 1.00 55.84 83 THR A CA 1
ATOM 671 C C . THR A 1 83 ? -20.010 -11.790 -24.898 1.00 55.84 83 THR A C 1
ATOM 673 O O . THR A 1 83 ? -18.874 -12.140 -24.609 1.00 55.84 83 THR A O 1
ATOM 676 N N . THR A 1 84 ? -20.322 -11.329 -26.111 1.00 56.44 84 THR A N 1
ATOM 677 C CA . THR A 1 84 ? -19.364 -11.192 -27.209 1.00 56.44 84 THR A CA 1
ATOM 678 C C . THR A 1 84 ? -18.370 -10.057 -26.995 1.00 56.44 84 THR A C 1
ATOM 680 O O . THR A 1 84 ? -17.244 -10.197 -27.454 1.00 56.44 84 THR A O 1
ATOM 683 N N . ASP A 1 85 ? -18.735 -8.989 -26.274 1.00 59.38 85 ASP A N 1
ATOM 684 C CA . ASP A 1 85 ? -17.808 -7.881 -25.983 1.00 59.38 85 ASP A CA 1
ATOM 685 C C . ASP A 1 85 ? -16.769 -8.248 -24.911 1.00 59.38 85 ASP A C 1
ATOM 687 O O . ASP A 1 85 ? -15.626 -7.802 -24.969 1.00 59.38 85 ASP A O 1
ATOM 691 N N . ASP A 1 86 ? -17.134 -9.091 -23.939 1.00 70.06 86 ASP A N 1
ATOM 692 C CA . ASP A 1 86 ? -16.190 -9.563 -22.919 1.00 70.06 86 ASP A CA 1
ATOM 693 C C . ASP A 1 86 ? -15.181 -10.564 -23.510 1.00 70.06 86 ASP A C 1
ATOM 695 O O . ASP A 1 86 ? -13.997 -10.520 -23.169 1.00 70.06 86 ASP A O 1
ATOM 699 N N . ASP A 1 87 ? -15.618 -11.430 -24.431 1.00 72.25 87 ASP A N 1
ATOM 700 C CA . ASP A 1 87 ? -14.733 -12.381 -25.110 1.00 72.25 87 ASP A CA 1
ATOM 701 C C . ASP A 1 87 ? -13.784 -11.690 -26.104 1.00 72.25 87 ASP A C 1
ATOM 703 O O . ASP A 1 87 ? -12.613 -12.067 -26.179 1.00 72.25 87 ASP A O 1
ATOM 707 N N . THR A 1 88 ? -14.224 -10.642 -26.813 1.00 79.88 88 THR A N 1
ATOM 708 C CA . THR A 1 88 ? -13.331 -9.836 -27.668 1.00 79.88 88 THR A CA 1
ATOM 709 C C . THR A 1 88 ? -12.350 -9.006 -26.851 1.00 79.88 88 THR A C 1
ATOM 711 O O . THR A 1 88 ? -11.160 -9.017 -27.159 1.00 79.88 88 THR A O 1
ATOM 714 N N . LEU A 1 89 ? -12.786 -8.365 -25.761 1.00 76.94 89 LEU A N 1
ATOM 715 C CA . LEU A 1 89 ? -11.883 -7.642 -24.856 1.00 76.94 89 LEU A CA 1
ATOM 716 C C . LEU A 1 89 ? -10.853 -8.577 -24.213 1.00 76.94 89 LEU A C 1
ATOM 718 O O . LEU A 1 89 ? -9.681 -8.221 -24.067 1.00 76.94 89 LEU A O 1
ATOM 722 N N . ARG A 1 90 ? -11.261 -9.796 -23.851 1.00 82.06 90 ARG A N 1
ATOM 723 C CA . ARG A 1 90 ? -10.346 -10.812 -23.329 1.00 82.06 90 ARG A CA 1
ATOM 724 C C . ARG A 1 90 ? -9.362 -11.285 -24.394 1.00 82.06 90 ARG A C 1
ATOM 726 O O . ARG A 1 90 ? -8.178 -11.405 -24.084 1.00 82.06 90 ARG A O 1
ATOM 733 N N . ALA A 1 91 ? -9.823 -11.504 -25.624 1.00 86.81 91 ALA A N 1
ATOM 734 C CA . ALA A 1 91 ? -8.964 -11.867 -26.745 1.00 86.81 91 ALA A CA 1
ATOM 735 C C . ALA A 1 91 ? -7.949 -10.759 -27.065 1.00 86.81 91 ALA A C 1
ATOM 737 O O . ALA A 1 91 ? -6.776 -11.064 -27.241 1.00 86.81 91 ALA A O 1
ATOM 738 N N . GLU A 1 92 ? -8.344 -9.483 -27.040 1.00 85.75 92 GLU A N 1
ATOM 739 C CA . GLU A 1 92 ? -7.426 -8.352 -27.241 1.00 85.75 92 GLU A CA 1
ATOM 740 C C . GLU A 1 92 ? -6.384 -8.241 -26.122 1.00 85.75 92 GLU A C 1
ATOM 742 O O . GLU A 1 92 ? -5.206 -7.986 -26.382 1.00 85.75 92 GLU A O 1
ATOM 747 N N . VAL A 1 93 ? -6.783 -8.452 -24.864 1.00 91.06 93 VAL A N 1
ATOM 748 C CA . VAL A 1 93 ? -5.849 -8.442 -23.727 1.00 91.06 93 VAL A CA 1
ATOM 749 C C . VAL A 1 93 ? -4.890 -9.631 -23.802 1.00 91.06 93 VAL A C 1
ATOM 751 O O . VAL A 1 93 ? -3.688 -9.457 -23.581 1.00 91.06 93 VAL A O 1
ATOM 754 N N . GLU A 1 94 ? -5.384 -10.821 -24.149 1.00 90.81 94 GLU A N 1
ATOM 755 C CA . GLU A 1 94 ? -4.556 -12.010 -24.366 1.00 90.81 94 GLU A CA 1
ATOM 756 C C . GLU A 1 94 ? -3.620 -11.835 -25.566 1.00 90.81 94 GLU A C 1
ATOM 758 O O . GLU A 1 94 ? -2.443 -12.180 -25.463 1.00 90.81 94 GLU A O 1
ATOM 763 N N . GLU A 1 95 ? -4.078 -11.223 -26.657 1.00 90.38 95 GLU A N 1
ATOM 764 C CA . GLU A 1 95 ? -3.257 -10.896 -27.820 1.00 90.38 95 GLU A CA 1
ATOM 765 C C . GLU A 1 95 ? -2.183 -9.863 -27.462 1.00 90.38 95 GLU A C 1
ATOM 767 O O . GLU A 1 95 ? -1.017 -10.034 -27.825 1.00 90.38 95 GLU A O 1
ATOM 772 N N . ARG A 1 96 ? -2.513 -8.832 -26.674 1.00 87.31 96 ARG A N 1
ATOM 773 C CA . ARG A 1 96 ? -1.535 -7.831 -26.219 1.00 87.31 96 ARG A CA 1
ATOM 774 C C . ARG A 1 96 ? -0.482 -8.453 -25.307 1.00 87.31 96 ARG A C 1
ATOM 776 O O . ARG A 1 96 ? 0.703 -8.172 -25.470 1.00 87.31 96 ARG A O 1
ATOM 783 N N . MET A 1 97 ? -0.899 -9.335 -24.402 1.00 88.75 97 MET A N 1
ATOM 784 C CA . MET A 1 97 ? -0.012 -10.100 -23.520 1.00 88.75 97 MET A CA 1
ATOM 785 C C . MET A 1 97 ? 0.849 -11.094 -24.305 1.00 88.75 97 MET A C 1
ATOM 787 O O . MET A 1 97 ? 2.031 -11.263 -24.009 1.00 88.75 97 MET A O 1
ATOM 791 N N . PHE A 1 98 ? 0.286 -11.742 -25.325 1.00 89.94 98 PHE A N 1
ATOM 792 C CA . PHE A 1 98 ? 1.011 -12.634 -26.224 1.00 89.94 98 PHE A CA 1
ATOM 793 C C . PHE A 1 98 ? 2.059 -11.867 -27.030 1.00 89.94 98 PHE A C 1
ATOM 795 O O . PHE A 1 98 ? 3.211 -12.294 -27.111 1.00 89.94 98 PHE A O 1
ATOM 802 N N . ARG A 1 99 ? 1.692 -10.700 -27.559 1.00 86.38 99 ARG A N 1
ATOM 803 C CA . ARG A 1 99 ? 2.576 -9.828 -28.331 1.00 86.38 99 ARG A CA 1
ATOM 804 C C . ARG A 1 99 ? 3.689 -9.250 -27.459 1.00 86.38 99 ARG A C 1
ATOM 806 O O . ARG A 1 99 ? 4.847 -9.290 -27.860 1.00 86.38 99 ARG A O 1
ATOM 813 N N . GLU A 1 100 ? 3.375 -8.805 -26.245 1.00 87.00 100 GLU A N 1
ATOM 814 C CA . GLU A 1 100 ? 4.372 -8.354 -25.267 1.00 87.00 100 GLU A CA 1
ATOM 815 C C . GLU A 1 100 ? 5.315 -9.494 -24.859 1.00 87.00 100 GLU A C 1
ATOM 817 O O . GLU A 1 100 ? 6.529 -9.316 -24.850 1.00 87.00 100 GLU A O 1
ATOM 822 N N . LYS A 1 101 ? 4.788 -10.703 -24.635 1.00 85.12 101 LYS A N 1
ATOM 823 C CA . LYS A 1 101 ? 5.589 -11.902 -24.353 1.00 85.12 101 LYS A CA 1
ATOM 824 C C . LYS A 1 101 ? 6.476 -12.320 -25.531 1.00 85.12 101 LYS A C 1
ATOM 826 O O . LYS A 1 101 ? 7.578 -12.807 -25.299 1.00 85.12 101 LYS A O 1
ATOM 831 N N . MET A 1 102 ? 6.026 -12.138 -26.773 1.00 86.06 102 MET A N 1
ATOM 832 C CA . MET A 1 102 ? 6.848 -12.355 -27.970 1.00 86.06 102 MET A CA 1
ATOM 833 C C . MET A 1 102 ? 7.968 -11.313 -28.078 1.00 86.06 102 MET A C 1
ATOM 835 O O . MET A 1 102 ? 9.096 -11.672 -28.405 1.00 86.06 102 MET A O 1
ATOM 839 N N . PHE A 1 103 ? 7.697 -10.048 -27.740 1.00 79.38 103 PHE A N 1
ATOM 840 C CA . PHE A 1 103 ? 8.727 -9.005 -27.674 1.00 79.38 103 PHE A CA 1
ATOM 841 C C . PHE A 1 103 ? 9.735 -9.236 -26.540 1.00 79.38 103 PHE A C 1
ATOM 843 O O . PHE A 1 103 ? 10.924 -9.006 -26.738 1.00 79.38 103 PHE A O 1
ATOM 850 N N . ASP A 1 104 ? 9.294 -9.731 -25.384 1.00 76.62 104 ASP A N 1
ATOM 851 C CA . ASP A 1 104 ? 10.164 -10.055 -24.244 1.00 76.62 104 ASP A CA 1
ATOM 852 C C . ASP A 1 104 ? 11.035 -11.292 -24.533 1.00 76.62 104 ASP A C 1
ATOM 854 O O . ASP A 1 104 ? 12.225 -11.306 -24.231 1.00 76.62 104 ASP A O 1
ATOM 858 N N . ALA A 1 105 ? 10.480 -12.302 -25.214 1.00 73.88 105 ALA A N 1
ATOM 859 C CA . ALA A 1 105 ? 11.234 -13.475 -25.659 1.00 73.88 105 ALA A CA 1
ATOM 860 C C . ALA A 1 105 ? 12.284 -13.141 -26.735 1.00 73.88 105 ALA A C 1
ATOM 862 O O . ALA A 1 105 ? 13.353 -13.742 -26.735 1.00 73.88 105 ALA A O 1
ATOM 863 N N . LEU A 1 106 ? 12.004 -12.179 -27.622 1.00 67.69 106 LEU A N 1
ATOM 864 C CA . LEU A 1 106 ? 12.985 -11.663 -28.586 1.00 67.69 106 LEU A CA 1
ATOM 865 C C . LEU A 1 106 ? 14.009 -10.718 -27.933 1.00 67.69 106 LEU A C 1
ATOM 867 O O . LEU A 1 106 ? 15.131 -10.616 -28.416 1.00 67.69 106 LEU A O 1
ATOM 871 N N . GLY A 1 107 ? 13.643 -10.041 -26.841 1.00 62.66 107 GLY A N 1
ATOM 872 C CA . GLY A 1 107 ? 14.545 -9.189 -26.063 1.00 62.66 107 GLY A CA 1
ATOM 873 C C . GLY A 1 107 ? 15.514 -9.969 -25.168 1.00 62.66 107 GLY A C 1
ATOM 874 O O . GLY A 1 107 ? 16.649 -9.543 -24.996 1.00 62.66 107 GLY A O 1
ATOM 875 N N . GLU A 1 108 ? 15.111 -11.126 -24.629 1.00 51.72 108 GLU A N 1
ATOM 876 C CA . GLU A 1 108 ? 16.005 -12.015 -23.860 1.00 51.72 108 GLU A CA 1
ATOM 877 C C . GLU A 1 108 ? 17.039 -12.752 -24.744 1.00 51.72 108 GLU A C 1
ATOM 879 O O . GLU A 1 108 ? 17.972 -13.345 -24.200 1.00 51.72 108 GLU A O 1
ATOM 884 N N . ASP A 1 109 ? 16.930 -12.681 -26.080 1.00 47.62 109 ASP A N 1
ATOM 885 C CA . ASP A 1 109 ? 17.941 -13.190 -27.027 1.00 47.62 109 ASP A CA 1
ATOM 886 C C . ASP A 1 109 ? 19.033 -12.146 -27.371 1.00 47.62 109 ASP A C 1
ATOM 888 O O . ASP A 1 109 ? 19.800 -12.294 -28.319 1.00 47.62 109 ASP A O 1
ATOM 892 N N . GLU A 1 110 ? 19.218 -11.145 -26.498 1.00 51.44 110 GLU A N 1
ATOM 893 C CA . GLU A 1 110 ? 20.481 -10.396 -26.293 1.00 51.44 110 GLU A CA 1
ATOM 894 C C . GLU A 1 110 ? 21.634 -11.313 -25.792 1.00 51.44 110 GLU A C 1
ATOM 896 O O . GLU A 1 110 ? 22.670 -10.861 -25.315 1.00 51.44 110 GLU A O 1
ATOM 901 N N . ARG A 1 111 ? 21.496 -12.640 -25.932 1.00 53.47 111 ARG A N 1
ATOM 902 C CA . ARG A 1 111 ? 22.581 -13.631 -25.867 1.00 53.47 111 ARG A CA 1
ATOM 903 C C . ARG A 1 111 ? 23.501 -13.550 -27.098 1.00 53.47 111 ARG A C 1
ATOM 905 O O . ARG A 1 111 ? 24.487 -14.277 -27.170 1.00 53.47 111 ARG A O 1
ATOM 912 N N . LEU A 1 112 ? 23.225 -12.660 -28.048 1.00 54.62 112 LEU A N 1
ATOM 913 C CA . LEU A 1 112 ? 24.145 -12.340 -29.137 1.00 54.62 112 LEU A CA 1
ATOM 914 C C . LEU A 1 112 ? 25.457 -11.716 -28.642 1.00 54.62 112 LEU A C 1
ATOM 916 O O . LEU A 1 112 ? 26.486 -12.088 -29.184 1.00 54.62 112 LEU A O 1
ATOM 920 N N . ASP A 1 113 ? 25.471 -10.935 -27.554 1.00 57.50 113 ASP A N 1
ATOM 921 C CA . ASP A 1 113 ? 26.731 -10.434 -26.966 1.00 57.50 113 ASP A CA 1
ATOM 922 C C . ASP A 1 113 ? 27.591 -11.580 -26.405 1.00 57.50 113 ASP A C 1
ATOM 924 O O . ASP A 1 113 ? 28.817 -11.538 -26.441 1.00 57.50 113 ASP A O 1
ATOM 928 N N . GLY A 1 114 ? 26.951 -12.648 -25.917 1.00 63.53 114 GLY A N 1
ATOM 929 C CA . GLY A 1 114 ? 27.635 -13.857 -25.454 1.00 63.53 114 GLY A CA 1
ATOM 930 C C . GLY A 1 114 ? 28.142 -14.739 -26.598 1.00 63.53 114 GLY A C 1
ATOM 931 O O . GLY A 1 114 ? 29.193 -15.359 -26.464 1.00 63.53 114 GLY A O 1
ATOM 932 N N . ILE A 1 115 ? 27.422 -14.788 -27.724 1.00 60.47 115 ILE A N 1
ATOM 933 C CA . ILE A 1 115 ? 27.862 -15.494 -28.938 1.00 60.47 115 ILE A CA 1
ATOM 934 C C . ILE A 1 115 ? 28.967 -14.699 -29.644 1.00 60.47 115 ILE A C 1
ATOM 936 O O . ILE A 1 115 ? 29.913 -15.307 -30.128 1.00 60.47 115 ILE A O 1
ATOM 940 N N . GLU A 1 116 ? 28.898 -13.367 -29.652 1.00 59.53 116 GLU A N 1
ATOM 941 C CA . GLU A 1 116 ? 29.934 -12.473 -30.180 1.00 59.53 116 GLU A CA 1
ATOM 942 C C . GLU A 1 116 ? 31.189 -12.497 -29.301 1.00 59.53 116 GLU A C 1
ATOM 944 O O . GLU A 1 116 ? 32.290 -12.609 -29.828 1.00 59.53 116 GLU A O 1
ATOM 949 N N . ALA A 1 117 ? 31.050 -12.531 -27.970 1.00 65.69 117 ALA A N 1
ATOM 950 C CA . ALA A 1 117 ? 32.172 -12.782 -27.062 1.00 65.69 117 ALA A CA 1
ATOM 951 C C . ALA A 1 117 ? 32.783 -14.178 -27.270 1.00 65.69 117 ALA A C 1
ATOM 953 O O . ALA A 1 117 ? 34.000 -14.303 -27.309 1.00 65.69 117 ALA A O 1
ATOM 954 N N . GLN A 1 118 ? 31.963 -15.216 -27.480 1.00 66.62 118 GLN A N 1
ATOM 955 C CA . GLN A 1 118 ? 32.449 -16.564 -27.793 1.00 66.62 118 GLN A CA 1
ATOM 956 C C . GLN A 1 118 ? 33.136 -16.630 -29.169 1.00 66.62 118 GLN A C 1
ATOM 958 O O . GLN A 1 118 ? 34.105 -17.368 -29.331 1.00 66.62 118 GLN A O 1
ATOM 963 N N . PHE A 1 119 ? 32.669 -15.858 -30.155 1.00 61.59 119 PHE A N 1
ATOM 964 C CA . PHE A 1 119 ? 33.314 -15.737 -31.465 1.00 61.59 119 PHE A CA 1
ATOM 965 C C . PHE A 1 119 ? 34.623 -14.944 -31.386 1.00 61.59 119 PHE A C 1
ATOM 967 O O . PHE A 1 119 ? 35.583 -15.302 -32.062 1.00 61.59 119 PHE A O 1
ATOM 974 N N . ASN A 1 120 ? 34.685 -13.915 -30.538 1.00 63.03 120 ASN A N 1
ATOM 975 C CA . ASN A 1 120 ? 35.903 -13.150 -30.278 1.00 63.03 120 ASN A CA 1
ATOM 976 C C . ASN A 1 120 ? 36.939 -13.985 -29.505 1.00 63.03 120 ASN A C 1
ATOM 978 O O . ASN A 1 120 ? 38.100 -13.993 -29.897 1.00 63.03 120 ASN A O 1
ATOM 982 N N . ASP A 1 121 ? 36.528 -14.778 -28.511 1.00 63.97 121 ASP A N 1
ATOM 983 C CA . ASP A 1 121 ? 37.409 -15.738 -27.822 1.00 63.97 121 ASP A CA 1
ATOM 984 C C . ASP A 1 121 ? 37.924 -16.828 -28.780 1.00 63.97 121 ASP A C 1
ATOM 986 O O . ASP A 1 121 ? 39.080 -17.247 -28.704 1.00 63.97 121 ASP A O 1
ATOM 990 N N . PHE A 1 122 ? 37.089 -17.282 -29.722 1.00 54.28 122 PHE A N 1
ATOM 991 C CA . PHE A 1 122 ? 37.508 -18.231 -30.758 1.00 54.28 122 PHE A CA 1
ATOM 992 C C . PHE A 1 122 ? 38.435 -17.579 -31.799 1.00 54.28 122 PHE A C 1
ATOM 994 O O . PHE A 1 122 ? 39.352 -18.227 -32.302 1.00 54.28 122 PHE A O 1
ATOM 1001 N N . SER A 1 123 ? 38.244 -16.286 -32.081 1.00 54.72 123 SER A N 1
ATOM 1002 C CA . SER A 1 123 ? 39.120 -15.481 -32.939 1.00 54.72 123 SER A CA 1
ATOM 1003 C C . SER A 1 123 ? 40.482 -15.186 -32.303 1.00 54.72 123 SER A C 1
ATOM 1005 O O . SER A 1 123 ? 41.428 -14.966 -33.051 1.00 54.72 123 SER A O 1
ATOM 1007 N N . ASP A 1 124 ? 40.600 -15.179 -30.972 1.00 55.31 124 ASP A N 1
ATOM 1008 C CA . ASP A 1 124 ? 41.882 -15.014 -30.264 1.00 55.31 124 ASP A CA 1
ATOM 1009 C C . ASP A 1 124 ? 42.663 -16.340 -30.161 1.00 55.31 124 ASP A C 1
ATOM 1011 O O . ASP A 1 124 ? 43.897 -16.353 -30.136 1.00 55.31 124 ASP A O 1
ATOM 1015 N N . TYR A 1 125 ? 41.960 -17.481 -30.149 1.00 49.22 125 TYR A N 1
ATOM 1016 C CA . TYR A 1 125 ? 42.585 -18.812 -30.120 1.00 49.22 125 TYR A CA 1
ATOM 1017 C C . TYR A 1 125 ? 43.034 -19.315 -31.498 1.00 49.22 125 TYR A C 1
ATOM 1019 O O . TYR A 1 125 ? 43.961 -20.124 -31.594 1.00 49.22 125 TYR A O 1
ATOM 1027 N N . ILE A 1 126 ? 42.430 -18.814 -32.577 1.00 48.34 126 ILE A N 1
ATOM 1028 C CA . ILE A 1 126 ? 43.031 -18.889 -33.905 1.00 48.34 126 ILE A CA 1
ATOM 1029 C C . ILE A 1 126 ? 44.046 -17.752 -33.957 1.00 48.34 126 ILE A C 1
ATOM 1031 O O . ILE A 1 126 ? 43.697 -16.613 -34.239 1.00 48.34 126 ILE A O 1
ATOM 1035 N N . HIS A 1 127 ? 45.312 -18.056 -33.671 1.00 48.81 127 HIS A N 1
ATOM 1036 C CA . HIS A 1 127 ? 46.433 -17.199 -34.048 1.00 48.81 127 HIS A CA 1
ATOM 1037 C C . HIS A 1 127 ? 46.331 -16.916 -35.555 1.00 48.81 127 HIS A C 1
ATOM 1039 O O . HIS A 1 127 ? 46.847 -17.678 -36.366 1.00 48.81 127 HIS A O 1
ATOM 1045 N N . ILE A 1 128 ? 45.631 -15.849 -35.942 1.00 51.31 128 ILE A N 1
ATOM 1046 C CA . ILE A 1 128 ? 45.714 -15.266 -37.275 1.00 51.31 128 ILE A CA 1
ATOM 1047 C C . ILE A 1 128 ? 47.039 -14.506 -37.237 1.00 51.31 128 ILE A C 1
ATOM 1049 O O . ILE A 1 128 ? 47.121 -13.470 -36.567 1.00 51.31 128 ILE A O 1
ATOM 1053 N N . PRO A 1 129 ? 48.115 -15.044 -37.837 1.00 44.47 129 PRO A N 1
ATOM 1054 C CA . PRO A 1 129 ? 49.445 -14.500 -37.665 1.00 44.47 129 PRO A CA 1
ATOM 1055 C C . PRO A 1 129 ? 49.494 -13.144 -38.347 1.00 44.47 129 PRO A C 1
ATOM 1057 O O . PRO A 1 129 ? 49.650 -13.052 -39.556 1.00 44.47 129 PRO A O 1
ATOM 1060 N N . HIS A 1 130 ? 49.393 -12.095 -37.540 1.00 42.94 130 HIS A N 1
ATOM 1061 C CA . HIS A 1 130 ? 49.602 -10.717 -37.930 1.00 42.94 130 HIS A CA 1
ATOM 1062 C C . HIS A 1 130 ? 48.694 -10.188 -39.052 1.00 42.94 130 HIS A C 1
ATOM 1064 O O . HIS A 1 130 ? 48.228 -10.837 -39.977 1.00 42.94 130 HIS A O 1
ATOM 1070 N N . ARG A 1 131 ? 48.513 -8.878 -39.004 1.00 50.25 131 ARG A N 1
ATOM 1071 C CA . ARG A 1 131 ? 48.033 -8.015 -40.084 1.00 50.25 131 ARG A CA 1
ATOM 1072 C C . ARG A 1 131 ? 49.053 -7.974 -41.246 1.00 50.25 131 ARG A C 1
ATOM 1074 O O . ARG A 1 131 ? 49.397 -6.903 -41.739 1.00 50.25 131 ARG A O 1
ATOM 1081 N N . GLY A 1 132 ? 49.605 -9.125 -41.621 1.00 46.22 132 GLY A N 1
ATOM 1082 C CA . GLY A 1 132 ? 50.453 -9.299 -42.784 1.00 46.2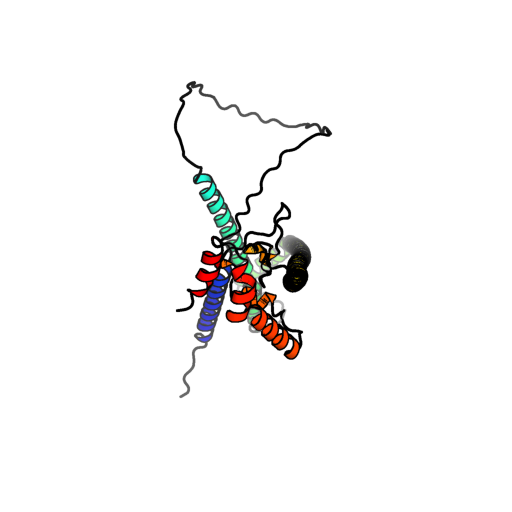2 132 GLY A CA 1
ATOM 1083 C C . GLY A 1 132 ? 49.564 -9.256 -44.011 1.00 46.22 132 GLY A C 1
ATOM 1084 O O . GLY A 1 132 ? 48.501 -9.870 -44.048 1.00 46.22 132 GLY A O 1
ATOM 1085 N N . LYS A 1 133 ? 49.970 -8.470 -45.002 1.00 56.34 133 LYS A N 1
ATOM 1086 C CA . LYS A 1 133 ? 49.437 -8.577 -46.357 1.00 56.34 133 LYS A CA 1
ATOM 1087 C C . LYS A 1 133 ? 49.475 -10.065 -46.701 1.00 56.34 133 LYS A C 1
ATOM 1089 O O . LYS A 1 133 ? 50.557 -10.636 -46.686 1.00 56.34 133 LYS A O 1
ATOM 1094 N N . VAL A 1 134 ? 48.317 -10.693 -46.894 1.00 63.94 134 VAL A N 1
ATOM 1095 C CA . VAL A 1 134 ? 48.282 -12.045 -47.454 1.00 63.94 134 VAL A CA 1
ATOM 1096 C C . VAL A 1 134 ? 49.003 -11.916 -48.782 1.00 63.94 134 VAL A C 1
ATOM 1098 O O . VAL A 1 134 ? 48.551 -11.135 -49.624 1.00 63.94 134 VAL A O 1
ATOM 1101 N N . ASP A 1 135 ? 50.178 -12.534 -48.895 1.00 68.31 135 ASP A N 1
ATOM 1102 C CA . ASP A 1 135 ? 50.981 -12.425 -50.101 1.00 68.31 135 ASP A CA 1
ATOM 1103 C C . ASP A 1 135 ? 50.145 -13.017 -51.239 1.00 68.31 135 ASP A C 1
ATOM 1105 O O . ASP A 1 135 ? 49.817 -14.203 -51.197 1.00 68.31 135 ASP A O 1
ATOM 1109 N N . PRO A 1 136 ? 49.744 -12.213 -52.243 1.00 74.94 136 PRO A N 1
ATOM 1110 C CA . PRO A 1 136 ? 48.818 -12.655 -53.286 1.00 74.94 136 PRO A CA 1
ATOM 1111 C C . PRO A 1 136 ? 49.275 -13.888 -54.068 1.00 74.94 136 PRO A C 1
ATOM 1113 O O . PRO A 1 136 ? 48.487 -14.488 -54.781 1.00 74.94 136 PRO A O 1
ATOM 1116 N N . THR A 1 137 ? 50.558 -14.228 -53.963 1.00 77.62 137 THR A N 1
ATOM 1117 C CA . THR A 1 137 ? 51.231 -15.312 -54.675 1.00 77.62 137 THR A CA 1
ATOM 1118 C C . THR A 1 137 ? 51.144 -16.668 -53.980 1.00 77.62 137 THR A C 1
ATOM 1120 O O . THR A 1 137 ? 51.569 -17.653 -54.572 1.00 77.62 137 THR A O 1
ATOM 1123 N N . SER A 1 138 ? 50.670 -16.733 -52.731 1.00 82.88 138 SER A N 1
ATOM 1124 C CA . SER A 1 138 ? 50.484 -17.997 -52.001 1.00 82.88 138 SER A CA 1
ATOM 1125 C C . SER A 1 138 ? 49.022 -18.435 -51.889 1.00 82.88 138 SER A C 1
ATOM 1127 O O . SER A 1 138 ? 48.764 -19.470 -51.280 1.00 82.88 138 SER A O 1
ATOM 1129 N N . LEU A 1 139 ? 48.089 -17.652 -52.439 1.00 86.62 139 LEU A N 1
ATOM 1130 C CA . LEU A 1 139 ? 46.667 -17.988 -52.506 1.00 86.62 139 LEU A CA 1
ATOM 1131 C C . LEU A 1 139 ? 46.382 -18.811 -53.760 1.00 86.62 139 LEU A C 1
ATOM 1133 O O . LEU A 1 139 ? 46.903 -18.495 -54.831 1.00 86.62 139 LEU A O 1
ATOM 1137 N N . ASP A 1 140 ? 45.515 -19.810 -53.627 1.00 90.25 140 ASP A N 1
ATOM 1138 C CA . ASP A 1 140 ? 44.966 -20.513 -54.783 1.00 90.25 140 ASP A CA 1
ATOM 1139 C C . ASP A 1 140 ? 44.119 -19.546 -55.629 1.00 90.25 140 ASP A C 1
ATOM 1141 O O . ASP A 1 140 ? 43.543 -18.582 -55.115 1.00 90.25 140 ASP A O 1
ATOM 1145 N N . ASP A 1 141 ? 44.025 -19.793 -56.937 1.00 87.50 141 ASP A N 1
ATOM 1146 C CA . ASP A 1 141 ? 43.374 -18.877 -57.887 1.00 87.50 141 ASP A CA 1
ATOM 1147 C C . ASP A 1 141 ? 41.913 -18.548 -57.506 1.00 87.50 141 ASP A C 1
ATOM 1149 O O . ASP A 1 141 ? 41.461 -17.408 -57.675 1.00 87.50 141 ASP A O 1
ATOM 1153 N N . ASP A 1 142 ? 41.188 -19.512 -56.929 1.00 88.75 142 ASP A N 1
ATOM 1154 C CA . ASP A 1 142 ? 39.815 -19.327 -56.444 1.00 88.75 142 ASP A CA 1
ATOM 1155 C C . ASP A 1 142 ? 39.759 -18.426 -55.197 1.00 88.75 142 ASP A C 1
ATOM 1157 O O . ASP A 1 142 ? 38.939 -17.502 -55.124 1.00 88.75 142 ASP A O 1
ATOM 1161 N N . GLU A 1 143 ? 40.679 -18.615 -54.247 1.00 86.31 143 GLU A N 1
ATOM 1162 C CA . GLU A 1 143 ? 40.783 -17.789 -53.037 1.00 86.31 143 GLU A CA 1
ATOM 1163 C C . GLU A 1 143 ? 41.250 -16.366 -53.367 1.00 86.31 143 GLU A C 1
ATOM 1165 O O . GLU A 1 143 ? 40.754 -15.38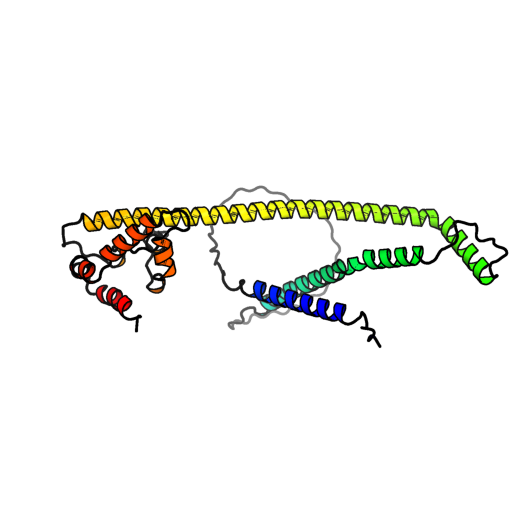4 -52.801 1.00 86.31 143 GLU A O 1
ATOM 1170 N N . TYR A 1 144 ? 42.161 -16.226 -54.333 1.00 85.88 144 TYR A N 1
ATOM 1171 C CA . TYR A 1 144 ? 42.591 -14.932 -54.849 1.00 85.88 144 TYR A CA 1
ATOM 1172 C C . TYR A 1 144 ? 41.427 -14.186 -55.513 1.00 85.88 144 TYR A C 1
ATOM 1174 O O . TYR A 1 144 ? 41.222 -12.994 -55.254 1.00 85.88 144 TYR A O 1
ATOM 1182 N N . ALA A 1 145 ? 40.607 -14.876 -56.312 1.00 91.00 145 ALA A N 1
ATOM 1183 C CA . ALA A 1 145 ? 39.433 -14.281 -56.944 1.00 91.00 145 ALA A CA 1
ATOM 1184 C C . ALA A 1 145 ? 38.408 -13.786 -55.908 1.00 91.00 145 ALA A C 1
ATOM 1186 O O . ALA A 1 145 ? 37.853 -12.690 -56.053 1.00 91.00 145 ALA A O 1
ATOM 1187 N N . GLU A 1 146 ? 38.168 -14.548 -54.841 1.00 85.38 146 GLU A N 1
ATOM 1188 C CA . GLU A 1 146 ? 37.315 -14.110 -53.733 1.00 85.38 146 GLU A CA 1
ATOM 1189 C C . GLU A 1 146 ? 37.920 -12.938 -52.958 1.00 85.38 146 GLU A C 1
ATOM 1191 O O . GLU A 1 146 ? 37.216 -11.964 -52.679 1.00 85.38 146 GLU A O 1
ATOM 1196 N N . TRP A 1 147 ? 39.225 -12.964 -52.683 1.00 85.62 147 TRP A N 1
ATOM 1197 C CA . TRP A 1 147 ? 39.930 -11.868 -52.021 1.00 85.62 147 TRP A CA 1
ATOM 1198 C C . TRP A 1 147 ? 39.839 -10.560 -52.819 1.00 85.62 147 TRP A C 1
ATOM 1200 O O . TRP A 1 147 ? 39.547 -9.503 -52.247 1.00 85.62 147 TRP A O 1
ATOM 1210 N N . VAL A 1 148 ? 39.997 -10.621 -54.147 1.00 86.88 148 VAL A N 1
ATOM 1211 C CA . VAL A 1 148 ? 39.824 -9.466 -55.041 1.00 86.88 148 VAL A CA 1
ATOM 1212 C C . VAL A 1 148 ? 38.372 -8.983 -55.036 1.00 86.88 148 VAL A C 1
ATOM 1214 O O . VAL A 1 148 ? 38.143 -7.781 -54.881 1.00 86.88 148 VAL A O 1
ATOM 1217 N N . ARG A 1 149 ? 37.377 -9.879 -55.132 1.00 88.75 149 ARG A N 1
ATOM 1218 C CA . ARG A 1 149 ? 35.950 -9.503 -55.056 1.00 88.75 149 ARG A CA 1
ATOM 1219 C C . ARG A 1 149 ? 35.615 -8.837 -53.725 1.00 88.75 149 ARG A C 1
ATOM 1221 O O . ARG A 1 149 ? 34.974 -7.787 -53.715 1.00 88.75 149 ARG A O 1
ATOM 1228 N N . LEU A 1 150 ? 36.096 -9.386 -52.613 1.00 80.25 150 LEU A N 1
ATOM 1229 C CA . LEU A 1 150 ? 35.857 -8.858 -51.272 1.00 80.25 150 LEU A CA 1
ATOM 1230 C C . LEU A 1 150 ? 36.577 -7.518 -51.057 1.00 80.25 150 LEU A C 1
ATOM 1232 O O . LEU A 1 150 ? 36.013 -6.591 -50.475 1.00 80.25 150 LEU A O 1
ATOM 1236 N N . GLY A 1 151 ? 37.806 -7.379 -51.562 1.00 83.38 151 GLY A N 1
ATOM 1237 C CA . GLY A 1 151 ? 38.568 -6.131 -51.547 1.00 83.38 151 GLY A CA 1
ATOM 1238 C C . GLY A 1 151 ? 37.908 -5.031 -52.381 1.00 83.38 151 GLY A C 1
ATOM 1239 O O . GLY A 1 151 ? 37.806 -3.887 -51.930 1.00 83.38 151 GLY A O 1
ATOM 1240 N N . MET A 1 152 ? 37.396 -5.377 -53.562 1.00 85.69 152 MET A N 1
ATOM 1241 C CA . MET A 1 152 ? 36.639 -4.463 -54.418 1.00 85.69 152 MET A CA 1
ATOM 1242 C C . MET A 1 152 ? 35.287 -4.094 -53.801 1.00 85.69 152 MET A C 1
ATOM 1244 O O . MET A 1 152 ? 34.921 -2.919 -53.811 1.00 85.69 152 MET A O 1
ATOM 1248 N N . TYR A 1 153 ? 34.582 -5.045 -53.185 1.00 86.00 153 TYR A N 1
ATOM 1249 C CA . TYR A 1 153 ? 33.329 -4.795 -52.468 1.00 86.00 153 TYR A CA 1
ATOM 1250 C C . TYR A 1 153 ? 33.540 -3.843 -51.286 1.00 86.00 153 TYR A C 1
ATOM 1252 O O . TYR A 1 153 ? 32.835 -2.847 -51.157 1.00 86.00 153 TYR A O 1
ATOM 1260 N N . ARG A 1 154 ? 34.580 -4.071 -50.472 1.00 81.12 154 ARG A N 1
ATOM 1261 C CA . ARG A 1 154 ? 34.955 -3.180 -49.359 1.00 81.12 154 ARG A CA 1
ATOM 1262 C C . ARG A 1 154 ? 35.248 -1.758 -49.826 1.00 81.12 154 ARG A C 1
ATOM 1264 O O . ARG A 1 154 ? 34.849 -0.821 -49.148 1.00 81.12 154 ARG A O 1
ATOM 1271 N N . LYS A 1 155 ? 35.931 -1.588 -50.964 1.00 80.25 155 LYS A N 1
ATOM 1272 C CA . LYS A 1 155 ? 36.246 -0.262 -51.524 1.00 80.25 155 LYS A CA 1
ATOM 1273 C C . LYS A 1 155 ? 35.015 0.435 -52.109 1.00 80.25 155 LYS A C 1
ATOM 1275 O O . LYS A 1 155 ? 34.847 1.628 -51.894 1.00 80.25 155 LYS A O 1
ATOM 1280 N N . THR A 1 156 ? 34.154 -0.296 -52.814 1.00 86.50 156 THR A N 1
ATOM 1281 C CA . THR A 1 156 ? 32.954 0.261 -53.470 1.00 86.50 156 THR A CA 1
ATOM 1282 C C . THR A 1 156 ? 31.810 0.534 -52.491 1.00 86.50 156 THR A C 1
ATOM 1284 O O . THR A 1 156 ? 31.120 1.537 -52.631 1.00 86.50 156 THR A O 1
ATOM 1287 N N . HIS A 1 157 ? 31.662 -0.287 -51.448 1.00 87.19 157 HIS A N 1
ATOM 1288 C CA . HIS A 1 157 ? 30.589 -0.188 -50.449 1.00 87.19 157 HIS A CA 1
ATOM 1289 C C . HIS A 1 157 ? 31.077 0.414 -49.117 1.00 87.19 157 HIS A C 1
ATOM 1291 O O . HIS A 1 157 ? 30.375 0.361 -48.105 1.00 87.19 157 HIS A O 1
ATOM 1297 N N . ALA A 1 158 ? 32.275 1.015 -49.086 1.00 85.81 158 ALA A N 1
ATOM 1298 C CA . ALA A 1 158 ? 32.809 1.690 -47.899 1.00 85.81 158 ALA A CA 1
ATOM 1299 C C . ALA A 1 158 ? 31.861 2.790 -47.391 1.00 85.81 158 ALA A C 1
ATOM 1301 O O . ALA A 1 158 ? 31.635 2.914 -46.185 1.00 85.81 158 ALA A O 1
ATOM 1302 N N . ALA A 1 159 ? 31.280 3.559 -48.318 1.00 86.56 159 ALA A N 1
ATOM 1303 C CA . ALA A 1 159 ? 30.329 4.621 -48.007 1.00 86.56 159 ALA A CA 1
ATOM 1304 C C . ALA A 1 159 ? 29.028 4.066 -47.401 1.00 86.56 159 ALA A C 1
ATOM 1306 O O . ALA A 1 159 ? 28.586 4.552 -46.361 1.00 86.56 159 ALA A O 1
ATOM 1307 N N . GLU A 1 160 ? 28.476 2.997 -47.979 1.00 86.75 160 GLU A N 1
ATOM 1308 C CA . GLU A 1 160 ? 27.269 2.335 -47.469 1.00 86.75 160 GLU A CA 1
ATOM 1309 C C . GLU A 1 160 ? 27.502 1.730 -46.077 1.00 86.75 160 GLU A C 1
ATOM 1311 O O . GLU A 1 160 ? 26.661 1.829 -45.182 1.00 86.75 160 GLU A O 1
ATOM 1316 N N . HIS A 1 161 ? 28.683 1.152 -45.838 1.00 80.81 161 HIS A N 1
ATOM 1317 C CA . HIS A 1 161 ? 29.025 0.612 -44.525 1.00 80.81 161 HIS A CA 1
ATOM 1318 C C . HIS A 1 161 ? 29.137 1.712 -43.461 1.00 80.81 161 HIS A C 1
ATOM 1320 O O . HIS A 1 161 ? 28.660 1.539 -42.334 1.00 80.81 161 HIS A O 1
ATOM 1326 N N . ALA A 1 162 ? 29.746 2.848 -43.810 1.00 88.25 162 ALA A N 1
ATOM 1327 C CA . ALA A 1 162 ? 29.837 4.006 -42.927 1.00 88.25 162 ALA A CA 1
ATOM 1328 C C . ALA A 1 162 ? 28.448 4.595 -42.623 1.00 88.25 162 ALA A C 1
ATOM 1330 O O . ALA A 1 162 ? 28.154 4.920 -41.471 1.00 88.25 162 ALA A O 1
ATOM 1331 N N . GLU A 1 163 ? 27.567 4.671 -43.621 1.00 90.19 163 GLU A N 1
ATOM 1332 C CA . GLU A 1 163 ? 26.180 5.105 -43.442 1.00 90.19 163 GLU A CA 1
ATOM 1333 C C . GLU A 1 163 ? 25.401 4.145 -42.534 1.00 90.19 163 GLU A C 1
ATOM 1335 O O . GLU A 1 163 ? 24.740 4.571 -41.583 1.00 90.19 163 GLU A O 1
ATOM 1340 N N . ARG A 1 164 ? 25.539 2.834 -42.751 1.00 89.00 164 ARG A N 1
ATOM 1341 C CA . ARG A 1 164 ? 24.904 1.806 -41.920 1.00 89.00 164 ARG A CA 1
ATOM 1342 C C . ARG A 1 164 ? 25.355 1.886 -40.463 1.00 89.00 164 ARG A C 1
ATOM 1344 O O . ARG A 1 164 ? 24.526 1.728 -39.568 1.00 89.00 164 ARG A O 1
ATOM 1351 N N . LEU A 1 165 ? 26.637 2.155 -40.213 1.00 92.69 165 LEU A N 1
ATOM 1352 C CA . LEU A 1 165 ? 27.158 2.369 -38.860 1.00 92.69 165 LEU A CA 1
ATOM 1353 C C . LEU A 1 165 ? 26.589 3.641 -38.228 1.00 92.69 165 LEU A C 1
ATOM 1355 O O . LEU A 1 165 ? 26.129 3.586 -37.090 1.00 92.69 165 LEU A O 1
ATOM 1359 N N . ARG A 1 166 ? 26.523 4.754 -38.970 1.00 92.31 166 ARG A N 1
ATOM 1360 C CA . ARG A 1 166 ? 25.880 5.991 -38.487 1.00 92.31 166 ARG A CA 1
ATOM 1361 C C . ARG A 1 166 ? 24.410 5.769 -38.144 1.00 92.31 166 ARG A C 1
ATOM 1363 O O . ARG A 1 166 ? 23.951 6.209 -37.093 1.00 92.31 166 ARG A O 1
ATOM 1370 N N . ARG A 1 167 ? 23.679 5.034 -38.985 1.00 93.12 167 ARG A N 1
ATOM 1371 C CA . ARG A 1 167 ? 22.267 4.703 -38.754 1.00 93.12 167 ARG A CA 1
ATOM 1372 C C . ARG A 1 167 ? 22.075 3.802 -37.534 1.00 93.12 167 ARG A C 1
ATOM 1374 O O . ARG A 1 167 ? 21.128 4.011 -36.779 1.00 93.12 167 ARG A O 1
ATOM 1381 N N . LYS A 1 168 ? 22.958 2.818 -37.328 1.00 92.62 168 LYS A N 1
ATOM 1382 C CA . LYS A 1 168 ? 22.946 1.963 -36.130 1.00 92.62 168 LYS A CA 1
ATOM 1383 C C . LYS A 1 168 ? 23.249 2.767 -34.866 1.00 92.62 168 LYS A C 1
ATOM 1385 O O . LYS A 1 168 ? 22.463 2.684 -33.930 1.00 92.62 168 LYS A O 1
ATOM 1390 N N . ALA A 1 169 ? 24.295 3.593 -34.880 1.00 94.12 169 ALA A N 1
ATOM 1391 C CA . ALA A 1 169 ? 24.666 4.440 -33.748 1.00 94.12 169 ALA A CA 1
ATOM 1392 C C . ALA A 1 169 ? 23.538 5.415 -33.367 1.00 94.12 169 ALA A C 1
ATOM 1394 O O . ALA A 1 169 ? 23.148 5.483 -32.207 1.00 94.12 169 ALA A O 1
ATOM 1395 N N . ALA A 1 170 ? 22.921 6.085 -34.347 1.00 94.69 170 ALA A N 1
ATOM 1396 C CA . ALA A 1 170 ? 21.787 6.976 -34.094 1.00 94.69 170 ALA A CA 1
ATOM 1397 C C . ALA A 1 170 ? 20.548 6.231 -33.552 1.00 94.69 170 ALA A C 1
ATOM 1399 O O . ALA A 1 170 ? 19.812 6.743 -32.707 1.00 94.69 170 ALA A O 1
ATOM 1400 N N . ALA A 1 171 ? 20.291 5.006 -34.026 1.00 94.00 171 ALA A N 1
ATOM 1401 C CA . ALA A 1 171 ? 19.194 4.186 -33.516 1.00 94.00 171 ALA A CA 1
ATOM 1402 C C . ALA A 1 171 ? 19.452 3.698 -32.081 1.00 94.00 171 ALA A C 1
ATOM 1404 O O . ALA A 1 171 ? 18.517 3.649 -31.279 1.00 94.00 171 ALA A O 1
ATOM 1405 N N . GLU A 1 172 ? 20.696 3.349 -31.761 1.00 93.56 172 GLU A N 1
ATOM 1406 C CA . GLU A 1 172 ? 21.121 2.968 -30.417 1.00 93.56 172 GLU A CA 1
ATOM 1407 C C . GLU A 1 172 ? 21.020 4.148 -29.450 1.00 93.56 172 GLU A C 1
ATOM 1409 O O . GLU A 1 172 ? 20.415 4.005 -28.390 1.00 93.56 172 GLU A O 1
ATOM 1414 N N . GLU A 1 173 ? 21.480 5.333 -29.851 1.00 93.25 173 GLU A N 1
ATOM 1415 C CA . GLU A 1 173 ? 21.354 6.558 -29.060 1.00 93.25 173 GLU A CA 1
ATOM 1416 C C . GLU A 1 173 ? 19.883 6.883 -28.761 1.00 93.25 173 GLU A C 1
ATOM 1418 O O . GLU A 1 173 ? 19.514 7.126 -27.610 1.00 93.25 173 GLU A O 1
ATOM 1423 N N . ARG A 1 174 ? 18.998 6.778 -29.764 1.00 92.06 174 ARG A N 1
ATOM 1424 C CA . ARG A 1 174 ? 17.553 6.979 -29.567 1.00 92.06 174 ARG A CA 1
ATOM 1425 C C . ARG A 1 174 ? 16.960 5.969 -28.583 1.00 92.06 174 ARG A C 1
ATOM 1427 O O . ARG A 1 174 ? 16.177 6.347 -27.712 1.00 92.06 174 ARG A O 1
ATOM 1434 N N . ARG A 1 175 ? 17.331 4.690 -28.704 1.00 93.94 175 ARG A N 1
ATOM 1435 C CA . ARG A 1 175 ? 16.881 3.629 -27.785 1.00 93.94 175 ARG A CA 1
ATOM 1436 C C . ARG A 1 175 ? 17.420 3.847 -26.372 1.00 93.94 175 ARG A C 1
ATOM 1438 O O . ARG A 1 175 ? 16.680 3.652 -25.409 1.00 93.94 175 ARG A O 1
ATOM 1445 N N . ALA A 1 176 ? 18.673 4.271 -26.234 1.00 93.31 176 ALA A N 1
ATOM 1446 C CA . ALA A 1 176 ? 19.294 4.572 -24.950 1.00 93.31 176 ALA A CA 1
ATOM 1447 C C . ALA A 1 176 ? 18.607 5.764 -24.267 1.00 93.31 176 ALA A C 1
ATOM 1449 O O . ALA A 1 176 ? 18.249 5.662 -23.091 1.00 93.31 176 ALA A O 1
ATOM 1450 N N . ALA A 1 177 ? 18.331 6.841 -25.008 1.00 93.81 177 ALA A N 1
ATOM 1451 C CA . ALA A 1 177 ? 17.609 8.011 -24.510 1.00 93.81 177 ALA A CA 1
ATOM 1452 C C . ALA A 1 177 ? 16.171 7.669 -24.085 1.00 93.81 177 ALA A C 1
ATOM 1454 O O . ALA A 1 177 ? 15.720 8.061 -23.008 1.00 93.81 177 ALA A O 1
ATOM 1455 N N . GLU A 1 178 ? 15.452 6.872 -24.879 1.00 92.75 178 GLU A N 1
ATOM 1456 C CA . GLU A 1 178 ? 14.105 6.414 -24.529 1.00 92.75 178 GLU A CA 1
ATOM 1457 C C . GLU A 1 178 ? 14.110 5.512 -23.286 1.00 92.75 178 GLU A C 1
ATOM 1459 O O . GLU A 1 178 ? 13.284 5.681 -22.384 1.00 92.75 178 GLU A O 1
ATOM 1464 N N . LYS A 1 179 ? 15.072 4.586 -23.191 1.00 93.12 179 LYS A N 1
ATOM 1465 C CA . LYS A 1 179 ? 15.254 3.715 -22.021 1.00 93.12 179 LYS A CA 1
ATOM 1466 C C . LYS A 1 179 ? 15.616 4.527 -20.777 1.00 93.12 179 LYS A C 1
ATOM 1468 O O . LYS A 1 179 ? 15.133 4.197 -19.694 1.00 93.12 179 LYS A O 1
ATOM 1473 N N . ALA A 1 180 ? 16.414 5.586 -20.915 1.00 93.69 180 ALA A N 1
ATOM 1474 C CA . ALA A 1 180 ? 16.725 6.514 -19.831 1.00 93.69 180 ALA A CA 1
ATOM 1475 C C . ALA A 1 180 ? 15.465 7.253 -19.359 1.00 93.69 180 ALA A C 1
ATOM 1477 O O . ALA A 1 180 ? 15.135 7.175 -18.174 1.00 93.69 180 ALA A O 1
ATOM 1478 N N . ARG A 1 181 ? 14.686 7.831 -20.285 1.00 92.44 181 ARG A N 1
ATOM 1479 C CA . ARG A 1 181 ? 13.412 8.499 -19.970 1.00 92.44 181 ARG A CA 1
ATOM 1480 C C . ARG A 1 181 ? 12.429 7.549 -19.284 1.00 92.44 181 ARG A C 1
ATOM 1482 O O . ARG A 1 181 ? 11.852 7.889 -18.260 1.00 92.44 181 ARG A O 1
ATOM 1489 N N . ARG A 1 182 ? 12.283 6.319 -19.788 1.00 93.31 182 ARG A N 1
ATOM 1490 C CA . ARG A 1 182 ? 11.400 5.299 -19.193 1.00 93.31 182 ARG A CA 1
ATOM 1491 C C . ARG A 1 182 ? 11.858 4.864 -17.797 1.00 93.31 182 ARG A C 1
ATOM 1493 O O . ARG A 1 182 ? 11.032 4.540 -16.945 1.00 93.31 182 ARG A O 1
ATOM 1500 N N . ARG A 1 183 ? 13.169 4.812 -17.546 1.00 93.44 183 ARG A N 1
ATOM 1501 C CA . ARG A 1 183 ? 13.713 4.503 -16.212 1.00 93.44 183 ARG A CA 1
ATOM 1502 C C . ARG A 1 183 ? 13.438 5.631 -15.227 1.00 93.44 183 ARG A C 1
ATOM 1504 O O . ARG A 1 183 ? 13.106 5.340 -14.082 1.00 93.44 183 ARG A O 1
ATOM 1511 N N . GLU A 1 184 ? 13.557 6.877 -15.666 1.00 91.56 184 GLU A N 1
ATOM 1512 C CA . GLU A 1 184 ? 13.249 8.046 -14.848 1.00 91.56 184 GLU A CA 1
ATOM 1513 C C . GLU A 1 184 ? 11.761 8.094 -14.484 1.00 91.56 184 GLU A C 1
ATOM 1515 O O . GLU A 1 184 ? 11.428 8.147 -13.300 1.00 91.56 184 GLU A O 1
ATOM 1520 N N . THR A 1 185 ? 10.863 7.928 -15.462 1.00 91.69 185 THR A N 1
ATOM 1521 C CA . THR A 1 185 ? 9.414 7.903 -15.198 1.00 91.69 185 THR A CA 1
ATOM 1522 C C . THR A 1 185 ? 9.027 6.757 -14.268 1.00 91.69 185 THR A C 1
ATOM 1524 O O . THR A 1 185 ? 8.262 6.962 -13.333 1.00 91.69 185 THR A O 1
ATOM 1527 N N . ARG A 1 186 ? 9.607 5.562 -14.454 1.00 93.75 186 ARG A N 1
ATOM 1528 C CA . ARG A 1 186 ? 9.343 4.406 -13.581 1.00 93.75 186 ARG A CA 1
ATOM 1529 C C . ARG A 1 186 ? 9.846 4.619 -12.151 1.00 93.75 186 ARG A C 1
ATOM 1531 O O . ARG A 1 186 ? 9.249 4.104 -11.210 1.00 93.75 186 ARG A O 1
ATOM 1538 N N . ARG A 1 187 ? 10.957 5.341 -11.968 1.00 93.38 187 ARG A N 1
ATOM 1539 C CA . ARG A 1 187 ? 11.450 5.704 -10.629 1.00 93.38 187 ARG A CA 1
ATOM 1540 C C . ARG A 1 187 ? 10.508 6.690 -9.952 1.00 93.38 187 ARG A C 1
ATOM 1542 O O . ARG A 1 187 ? 10.189 6.490 -8.786 1.00 93.38 187 ARG A O 1
ATOM 1549 N N . LEU A 1 188 ? 10.042 7.698 -10.685 1.00 93.06 188 LEU A N 1
ATOM 1550 C CA . LEU A 1 188 ? 9.112 8.689 -10.156 1.00 93.06 188 LEU A CA 1
ATOM 1551 C C . LEU A 1 188 ? 7.756 8.063 -9.792 1.00 93.06 188 LEU A C 1
ATOM 1553 O O . LEU A 1 188 ? 7.260 8.281 -8.693 1.00 93.06 188 LEU A O 1
ATOM 1557 N N . GLU A 1 189 ? 7.212 7.207 -10.659 1.00 93.31 189 GLU A N 1
ATOM 1558 C CA . GLU A 1 189 ? 5.965 6.470 -10.411 1.00 93.31 189 GLU A CA 1
ATOM 1559 C C . GLU A 1 189 ? 6.065 5.566 -9.174 1.00 93.31 189 GLU A C 1
ATOM 1561 O O . GLU A 1 189 ? 5.129 5.483 -8.379 1.00 93.31 189 GLU A O 1
ATOM 1566 N N . ARG A 1 190 ? 7.218 4.914 -8.973 1.00 93.69 190 ARG A N 1
ATOM 1567 C CA . ARG A 1 190 ? 7.458 4.095 -7.782 1.00 93.69 190 ARG A CA 1
ATOM 1568 C C . ARG A 1 190 ? 7.444 4.934 -6.503 1.00 93.69 190 ARG A C 1
ATOM 1570 O O . ARG A 1 190 ? 6.819 4.518 -5.534 1.00 93.69 190 ARG A O 1
ATOM 1577 N N . LEU A 1 191 ? 8.090 6.100 -6.509 1.00 94.62 191 LEU A N 1
ATOM 1578 C CA . LEU A 1 191 ? 8.076 7.009 -5.359 1.00 94.62 191 LEU A CA 1
ATOM 1579 C C . LEU A 1 191 ? 6.659 7.523 -5.068 1.00 94.62 191 LEU A C 1
ATOM 1581 O O . LEU A 1 191 ? 6.240 7.536 -3.915 1.00 94.62 191 LEU A O 1
ATOM 1585 N N . GLU A 1 192 ? 5.889 7.865 -6.103 1.00 94.31 192 GLU A N 1
ATOM 1586 C CA . GLU A 1 192 ? 4.495 8.295 -5.942 1.00 94.31 192 GLU A CA 1
ATOM 1587 C C . GLU A 1 192 ? 3.599 7.161 -5.403 1.00 94.31 192 GLU A C 1
ATOM 1589 O O . GLU A 1 192 ? 2.695 7.387 -4.593 1.00 94.31 192 GLU A O 1
ATOM 1594 N N . ALA A 1 193 ? 3.839 5.917 -5.829 1.00 93.50 193 ALA A N 1
ATOM 1595 C CA . ALA A 1 193 ? 3.138 4.749 -5.304 1.00 93.50 193 ALA A CA 1
ATOM 1596 C C . ALA A 1 193 ? 3.453 4.512 -3.820 1.00 93.50 193 ALA A C 1
ATOM 1598 O O . ALA A 1 193 ? 2.522 4.340 -3.030 1.00 93.50 193 ALA A O 1
ATOM 1599 N N . GLU A 1 194 ? 4.730 4.576 -3.438 1.00 94.56 194 GLU A N 1
ATOM 1600 C CA . GLU A 1 194 ? 5.182 4.439 -2.048 1.00 94.56 194 GLU A CA 1
ATOM 1601 C C . GLU A 1 194 ? 4.613 5.566 -1.161 1.00 94.56 194 GLU A C 1
ATOM 1603 O O . GLU A 1 194 ? 4.085 5.295 -0.080 1.00 94.56 194 GLU A O 1
ATOM 1608 N N . GLU A 1 195 ? 4.593 6.817 -1.635 1.00 94.56 195 GLU A N 1
ATOM 1609 C CA . GLU A 1 195 ? 3.966 7.942 -0.922 1.00 94.56 195 GLU A CA 1
ATOM 1610 C C . GLU A 1 195 ? 2.456 7.724 -0.729 1.00 94.56 195 GLU A C 1
ATOM 1612 O O . GLU A 1 195 ? 1.895 7.946 0.352 1.00 94.56 195 GLU A O 1
ATOM 1617 N N . ARG A 1 196 ? 1.769 7.242 -1.769 1.00 92.75 196 ARG A N 1
ATOM 1618 C CA . ARG A 1 196 ? 0.333 6.951 -1.708 1.00 92.75 196 ARG A CA 1
ATOM 1619 C C . ARG A 1 196 ? 0.027 5.847 -0.701 1.00 92.75 196 ARG A C 1
ATOM 1621 O O . ARG A 1 196 ? -0.995 5.924 -0.009 1.00 92.75 196 ARG A O 1
ATOM 1628 N N . GLU A 1 197 ? 0.876 4.831 -0.617 1.00 93.06 197 GLU A N 1
ATOM 1629 C CA . GLU A 1 197 ? 0.768 3.769 0.380 1.00 93.06 197 GLU A CA 1
ATOM 1630 C C . GLU A 1 197 ? 1.039 4.286 1.791 1.00 93.06 197 GLU A C 1
ATOM 1632 O O . GLU A 1 197 ? 0.208 4.057 2.675 1.00 93.06 197 GLU A O 1
ATOM 1637 N N . ALA A 1 198 ? 2.103 5.067 1.988 1.00 93.75 198 ALA A N 1
ATOM 1638 C CA . ALA A 1 198 ? 2.413 5.699 3.269 1.00 93.75 198 ALA A CA 1
ATOM 1639 C C . ALA A 1 198 ? 1.238 6.557 3.764 1.00 93.75 198 ALA A C 1
ATOM 1641 O O . ALA A 1 198 ? 0.764 6.390 4.889 1.00 93.75 198 ALA A O 1
ATOM 1642 N N . ARG A 1 199 ? 0.650 7.379 2.887 1.00 94.00 199 ARG A N 1
ATOM 1643 C CA . ARG A 1 199 ? -0.530 8.196 3.210 1.00 94.00 199 ARG A CA 1
ATOM 1644 C C . ARG A 1 199 ? -1.759 7.354 3.563 1.00 94.00 199 ARG A C 1
ATOM 1646 O O . ARG A 1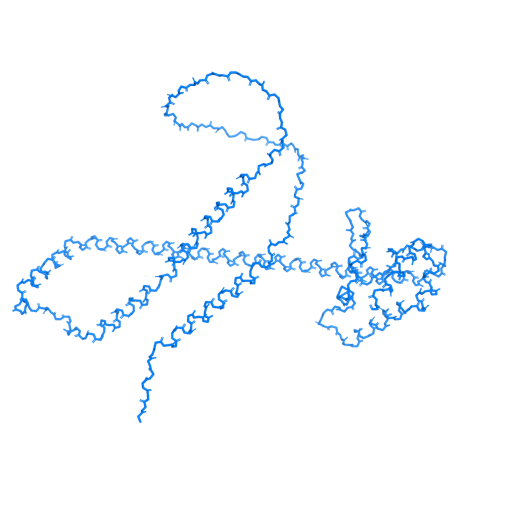 199 ? -2.577 7.753 4.396 1.00 94.00 199 ARG A O 1
ATOM 1653 N N . ARG A 1 200 ? -1.947 6.192 2.927 1.00 92.25 200 ARG A N 1
ATOM 1654 C CA . ARG A 1 200 ? -3.034 5.256 3.276 1.00 92.25 200 ARG A CA 1
ATOM 1655 C C . ARG A 1 200 ? -2.798 4.631 4.648 1.00 92.25 200 ARG A C 1
ATOM 1657 O O . ARG A 1 200 ? -3.753 4.528 5.419 1.00 92.25 200 ARG A O 1
ATOM 1664 N N . GLN A 1 201 ? -1.565 4.237 4.949 1.00 89.38 201 GLN A N 1
ATOM 1665 C CA . GLN A 1 201 ? -1.188 3.672 6.243 1.00 89.38 201 GLN A CA 1
ATOM 1666 C C . GLN A 1 201 ? -1.340 4.701 7.363 1.00 89.38 201 GLN A C 1
ATOM 1668 O O . GLN A 1 201 ? -1.995 4.406 8.357 1.00 89.38 201 GLN A O 1
ATOM 1673 N N . GLU A 1 202 ? -0.865 5.931 7.164 1.00 91.94 202 GLU A N 1
ATOM 1674 C CA . GLU A 1 202 ? -1.023 7.034 8.118 1.00 91.94 202 GLU A CA 1
ATOM 1675 C C . GLU A 1 202 ? -2.505 7.299 8.423 1.00 91.94 202 GLU A C 1
ATOM 1677 O O . GLU A 1 202 ? -2.917 7.366 9.581 1.00 91.94 202 GLU A O 1
ATOM 1682 N N . ARG A 1 203 ? -3.354 7.365 7.387 1.00 91.75 203 ARG A N 1
ATOM 1683 C CA . ARG A 1 203 ? -4.807 7.520 7.566 1.00 91.75 203 ARG A CA 1
ATOM 1684 C C . ARG A 1 203 ? -5.418 6.366 8.357 1.00 91.75 203 ARG A C 1
ATOM 1686 O O . ARG A 1 203 ? -6.304 6.609 9.173 1.00 91.75 203 ARG A O 1
ATOM 1693 N N . ARG A 1 204 ? -4.983 5.124 8.118 1.00 89.19 204 ARG A N 1
ATOM 1694 C CA . ARG A 1 204 ? -5.438 3.950 8.882 1.00 89.19 204 ARG A CA 1
ATOM 1695 C C . ARG A 1 204 ? -4.972 4.029 10.337 1.00 89.19 204 ARG A C 1
ATOM 1697 O O . ARG A 1 204 ? -5.797 3.854 11.226 1.00 89.19 204 ARG A O 1
ATOM 1704 N N . ALA A 1 205 ? -3.709 4.372 10.581 1.00 89.81 205 ALA A N 1
ATOM 1705 C CA . ALA A 1 205 ? -3.155 4.540 11.922 1.00 89.81 205 ALA A CA 1
ATOM 1706 C C . ALA A 1 205 ? -3.905 5.625 12.707 1.00 89.81 205 ALA A C 1
ATOM 1708 O O . ALA A 1 205 ? -4.356 5.381 13.823 1.00 89.81 205 ALA A O 1
ATOM 1709 N N . LYS A 1 206 ? -4.155 6.783 12.083 1.00 91.44 206 LYS A N 1
ATOM 1710 C CA . LYS A 1 206 ? -4.927 7.875 12.690 1.00 91.44 206 LYS A CA 1
ATOM 1711 C C . LYS A 1 206 ? -6.363 7.467 13.024 1.00 91.44 206 LYS A C 1
ATOM 1713 O O . LYS A 1 206 ? -6.882 7.868 14.060 1.00 91.44 206 LYS A O 1
ATOM 1718 N N . ARG A 1 207 ? -7.013 6.662 12.175 1.00 90.56 207 ARG A N 1
ATOM 1719 C CA . ARG A 1 207 ? -8.353 6.119 12.469 1.00 90.56 207 ARG A CA 1
ATOM 1720 C C . ARG A 1 207 ? -8.337 5.209 13.691 1.00 90.56 207 ARG A C 1
ATOM 1722 O O . ARG A 1 207 ? -9.190 5.364 14.556 1.00 90.56 207 ARG A O 1
ATOM 1729 N N . VAL A 1 208 ? -7.362 4.305 13.774 1.00 90.50 208 VAL A N 1
ATOM 1730 C CA . VAL A 1 208 ? -7.211 3.407 14.927 1.00 90.50 208 VAL A CA 1
ATOM 1731 C C . VAL A 1 208 ? -6.949 4.204 16.203 1.00 90.50 208 VAL A C 1
ATOM 1733 O O . VAL A 1 208 ? -7.557 3.916 17.230 1.00 90.50 208 VAL A O 1
ATOM 1736 N N . GLU A 1 209 ? -6.107 5.235 16.143 1.00 90.75 209 GLU A N 1
ATOM 1737 C CA . GLU A 1 209 ? -5.813 6.064 17.312 1.00 90.75 209 GLU A CA 1
ATOM 1738 C C . GLU A 1 209 ? -7.033 6.868 17.775 1.00 90.75 209 GLU A C 1
ATOM 1740 O O . GLU A 1 209 ? -7.397 6.834 18.949 1.00 90.75 209 GLU A O 1
ATOM 1745 N N . ASN A 1 210 ? -7.757 7.496 16.846 1.00 91.75 210 ASN A N 1
ATOM 1746 C CA . ASN A 1 210 ? -9.020 8.161 17.168 1.00 91.75 210 ASN A CA 1
ATOM 1747 C C . ASN A 1 210 ? -10.030 7.181 17.790 1.00 91.75 210 ASN A C 1
ATOM 1749 O O . ASN A 1 210 ? -10.676 7.513 18.783 1.00 91.75 210 ASN A O 1
ATOM 1753 N N . ALA A 1 211 ? -10.129 5.960 17.253 1.00 91.94 211 ALA A N 1
ATOM 1754 C CA . ALA A 1 211 ? -10.983 4.911 17.803 1.00 91.94 211 ALA A CA 1
ATOM 1755 C C . ALA A 1 211 ? -10.581 4.524 19.238 1.00 91.94 211 ALA A C 1
ATOM 1757 O O . ALA A 1 211 ? -11.448 4.250 20.065 1.00 91.94 211 ALA A O 1
ATOM 1758 N N . ARG A 1 212 ? -9.287 4.555 19.585 1.00 90.31 212 ARG A N 1
ATOM 1759 C CA . ARG A 1 212 ? -8.812 4.322 20.963 1.00 90.31 212 ARG A CA 1
ATOM 1760 C C . ARG A 1 212 ? -9.195 5.444 21.916 1.00 90.31 212 ARG A C 1
ATOM 1762 O O . ARG A 1 212 ? -9.630 5.166 23.035 1.00 90.31 212 ARG A O 1
ATOM 1769 N N . VAL A 1 213 ? -9.062 6.695 21.483 1.00 92.31 213 VAL A N 1
ATOM 1770 C CA . VAL A 1 213 ? -9.493 7.858 22.273 1.00 92.31 213 VAL A CA 1
ATOM 1771 C C . VAL A 1 213 ? -11.005 7.803 22.518 1.00 92.31 213 VAL A C 1
ATOM 1773 O O . VAL A 1 213 ? -11.466 7.989 23.650 1.00 92.31 213 VAL A O 1
ATOM 1776 N N . GLU A 1 214 ? -11.790 7.464 21.491 1.00 92.25 214 GLU A N 1
ATOM 1777 C CA . GLU A 1 214 ? -13.234 7.247 21.629 1.00 92.25 214 GLU A CA 1
ATOM 1778 C C . GLU A 1 214 ? -13.553 6.056 22.551 1.00 92.25 214 GLU A C 1
ATOM 1780 O O . GLU A 1 214 ? -14.416 6.164 23.419 1.00 92.25 214 GLU A O 1
ATOM 1785 N N . TYR A 1 215 ? -12.824 4.943 22.445 1.00 92.31 215 TYR A N 1
ATOM 1786 C CA . TYR A 1 215 ? -12.971 3.791 23.339 1.00 92.31 215 TYR A CA 1
ATOM 1787 C C . TYR A 1 215 ? -12.752 4.158 24.808 1.00 92.31 215 TYR A C 1
ATOM 1789 O O . TYR A 1 215 ? -13.580 3.824 25.657 1.00 92.31 215 TYR A O 1
ATOM 1797 N N . GLN A 1 216 ? -11.670 4.876 25.121 1.00 91.75 216 GLN A N 1
ATOM 1798 C CA . GLN A 1 216 ? -11.375 5.268 26.500 1.00 91.75 216 GLN A CA 1
ATOM 1799 C C . GLN A 1 216 ? -12.386 6.285 27.036 1.00 91.75 216 GLN A C 1
ATOM 1801 O O . GLN A 1 216 ? -12.811 6.169 28.183 1.00 91.75 216 GLN A O 1
ATOM 1806 N N . SER A 1 217 ? -12.800 7.263 26.226 1.00 92.75 217 SER A N 1
ATOM 1807 C CA . SER A 1 217 ? -13.801 8.256 26.644 1.00 92.75 217 SER A CA 1
ATOM 1808 C C . SER A 1 217 ? -15.180 7.634 26.879 1.00 92.75 217 SER A C 1
ATOM 1810 O O . SER A 1 217 ? -15.796 7.915 27.906 1.00 92.75 217 SER A O 1
ATOM 1812 N N . ARG A 1 218 ? -15.633 6.721 26.005 1.00 91.00 218 ARG A N 1
ATOM 1813 C CA . ARG A 1 218 ? -16.888 5.975 26.208 1.00 91.00 218 ARG A CA 1
ATOM 1814 C C . ARG A 1 218 ? -16.830 5.090 27.451 1.00 91.00 218 ARG A C 1
ATOM 1816 O O . ARG A 1 218 ? -17.791 5.062 28.211 1.00 91.00 218 ARG A O 1
ATOM 1823 N N . TRP A 1 219 ? -15.700 4.427 27.708 1.00 89.75 219 TRP A N 1
ATOM 1824 C CA . TRP A 1 219 ? -15.517 3.659 28.943 1.00 89.75 219 TRP A CA 1
ATOM 1825 C C . TRP A 1 219 ? -15.578 4.526 30.199 1.00 89.75 219 TRP A C 1
ATOM 1827 O O . TRP A 1 219 ? -16.227 4.133 31.164 1.00 89.75 219 TRP A O 1
ATOM 1837 N N . LYS A 1 220 ? -14.921 5.693 30.195 1.00 90.38 220 LYS A N 1
ATOM 1838 C CA . LYS A 1 220 ? -14.973 6.637 31.322 1.00 90.38 220 LYS A CA 1
ATOM 1839 C C . LYS A 1 220 ? -16.404 7.089 31.589 1.00 90.38 220 LYS A C 1
ATOM 1841 O O . LYS A 1 220 ? -16.879 6.925 32.706 1.00 90.38 220 LYS A O 1
ATOM 1846 N N . ARG A 1 221 ? -17.118 7.521 30.546 1.00 90.50 221 ARG A N 1
ATOM 1847 C CA . ARG A 1 221 ? -18.529 7.918 30.635 1.00 90.50 221 ARG A CA 1
ATOM 1848 C C . ARG A 1 221 ? -19.405 6.804 31.218 1.00 90.50 221 ARG A C 1
ATOM 1850 O O . ARG A 1 221 ? -20.142 7.041 32.166 1.00 90.50 221 ARG A O 1
ATOM 1857 N N . LEU A 1 222 ? -19.255 5.577 30.719 1.00 86.94 222 LEU A N 1
ATOM 1858 C CA . LEU A 1 222 ? -20.025 4.419 31.179 1.00 86.94 222 LEU A CA 1
ATOM 1859 C C . LEU A 1 222 ? -19.740 4.048 32.648 1.00 86.94 222 LEU A C 1
ATOM 1861 O O . LEU A 1 222 ? -20.617 3.536 33.345 1.00 86.94 222 LEU A O 1
ATOM 1865 N N . LEU A 1 223 ? -18.510 4.276 33.122 1.00 85.12 223 LEU A N 1
ATOM 1866 C CA . LEU A 1 223 ? -18.116 4.046 34.517 1.00 85.12 223 LEU A CA 1
ATOM 1867 C C . LEU A 1 223 ? -18.554 5.184 35.454 1.00 85.12 223 LEU A C 1
ATOM 1869 O O . LEU A 1 223 ? -18.819 4.926 36.629 1.00 85.12 223 LEU A O 1
ATOM 1873 N N . GLU A 1 224 ? -18.620 6.416 34.951 1.00 85.81 224 GLU A N 1
ATOM 1874 C CA . GLU A 1 224 ? -19.078 7.606 35.681 1.00 85.81 224 GLU A CA 1
ATOM 1875 C C . GLU A 1 224 ? -20.607 7.652 35.818 1.00 85.81 224 GLU A C 1
ATOM 1877 O O . GLU A 1 224 ? -21.120 8.100 36.847 1.00 85.81 224 GLU A O 1
ATOM 1882 N N . GLU A 1 225 ? -21.339 7.129 34.829 1.00 76.62 225 GLU A N 1
ATOM 1883 C CA . GLU A 1 225 ? -22.797 6.979 34.839 1.00 76.62 225 GLU A CA 1
ATOM 1884 C C . GLU A 1 225 ? -23.237 5.940 35.900 1.00 76.62 225 GLU A C 1
ATOM 1886 O O . GLU A 1 225 ? -23.506 4.759 35.645 1.00 76.62 225 GLU A O 1
ATOM 1891 N N . LYS A 1 226 ? -23.311 6.413 37.153 1.00 62.66 226 LYS A N 1
ATOM 1892 C CA . LYS A 1 226 ? -23.814 5.683 38.333 1.00 62.66 226 LYS A CA 1
ATOM 1893 C C . LYS A 1 226 ? -25.313 5.375 38.272 1.00 62.66 226 LYS A C 1
ATOM 1895 O O . LYS A 1 226 ? -25.775 4.503 39.008 1.00 62.66 226 LYS A O 1
ATOM 1900 N N . ASN A 1 227 ? -26.070 6.063 37.419 1.00 59.97 227 ASN A N 1
ATOM 1901 C CA . ASN A 1 227 ? -27.507 5.855 37.289 1.00 59.97 227 ASN A CA 1
ATOM 1902 C C . ASN A 1 227 ? -27.787 4.644 36.390 1.00 59.97 227 ASN A C 1
ATOM 1904 O O . ASN A 1 227 ? -27.649 4.700 35.176 1.00 59.97 227 ASN A O 1
ATOM 1908 N N . ASN A 1 228 ? -28.220 3.539 37.002 1.00 61.28 228 ASN A N 1
ATOM 1909 C CA . ASN A 1 228 ? -28.633 2.293 36.337 1.00 61.28 228 ASN A CA 1
ATOM 1910 C C . ASN A 1 228 ? -29.928 2.420 35.495 1.00 61.28 228 ASN A C 1
ATOM 1912 O O . ASN A 1 228 ? -30.575 1.408 35.247 1.00 61.28 228 ASN A O 1
ATOM 1916 N N . GLN A 1 229 ? -30.362 3.631 35.139 1.00 60.38 229 GLN A N 1
ATOM 1917 C CA . GLN A 1 229 ? -31.676 3.867 34.529 1.00 60.38 229 GLN A CA 1
ATOM 1918 C C . GLN A 1 229 ? -31.641 3.947 33.001 1.00 60.38 229 GLN A C 1
ATOM 1920 O O . GLN A 1 229 ? -32.669 3.700 32.373 1.00 60.38 229 GLN A O 1
ATOM 1925 N N . ASP A 1 230 ? -30.481 4.223 32.401 1.00 71.81 230 ASP A N 1
ATOM 1926 C CA . ASP A 1 230 ? -30.370 4.273 30.946 1.00 71.81 230 ASP A CA 1
ATOM 1927 C C . ASP A 1 230 ? -30.244 2.867 30.360 1.00 71.81 230 ASP A C 1
ATOM 1929 O O . ASP A 1 230 ? -29.363 2.074 30.707 1.00 71.81 230 ASP A O 1
ATOM 1933 N N . VAL A 1 231 ? -31.177 2.567 29.461 1.00 80.94 231 VAL A N 1
ATOM 1934 C CA . VAL A 1 231 ? -31.235 1.320 28.711 1.00 80.94 231 VAL A CA 1
ATOM 1935 C C . VAL A 1 231 ? -30.119 1.333 27.667 1.00 80.94 231 VAL A C 1
ATOM 1937 O O . VAL A 1 231 ? -30.201 2.062 26.678 1.00 80.94 231 VAL A O 1
ATOM 1940 N N . LEU A 1 232 ? -29.083 0.526 27.886 1.00 82.44 232 LEU A N 1
ATOM 1941 C CA . LEU A 1 232 ? -27.923 0.435 27.000 1.00 82.44 232 LEU A CA 1
ATOM 1942 C C . LEU A 1 232 ? -28.223 -0.494 25.821 1.00 82.44 232 LEU A C 1
ATOM 1944 O O . LEU A 1 232 ? -28.767 -1.587 25.997 1.00 82.44 232 LEU A O 1
ATOM 1948 N N . ARG A 1 233 ? -27.836 -0.089 24.612 1.00 82.88 233 ARG A N 1
ATOM 1949 C CA . ARG A 1 233 ? -27.846 -0.956 23.427 1.00 82.88 233 ARG A CA 1
ATOM 1950 C C . ARG A 1 233 ? -26.497 -1.637 23.251 1.00 82.88 233 ARG A C 1
ATOM 1952 O O . ARG A 1 233 ? -25.474 -1.180 23.763 1.00 82.88 233 ARG A O 1
ATOM 1959 N N . PHE A 1 234 ? -26.464 -2.686 22.433 1.00 81.81 234 PHE A N 1
ATOM 1960 C CA . PHE A 1 234 ? -25.216 -3.387 22.111 1.00 81.81 234 PHE A CA 1
ATOM 1961 C C . PHE A 1 234 ? -24.116 -2.470 21.531 1.00 81.81 234 PHE A C 1
ATOM 1963 O O . PHE A 1 234 ? -22.931 -2.670 21.804 1.00 81.81 234 PHE A O 1
ATOM 1970 N N . HIS A 1 235 ? -24.493 -1.438 20.769 1.00 81.50 235 HIS A N 1
ATOM 1971 C CA . HIS A 1 235 ? -23.561 -0.474 20.167 1.00 81.50 235 HIS A CA 1
ATOM 1972 C C . HIS A 1 235 ? -23.035 0.596 21.139 1.00 81.50 235 HIS A C 1
ATOM 1974 O O . HIS A 1 235 ? -22.042 1.259 20.828 1.00 81.50 235 HIS A O 1
ATOM 1980 N N . ASP A 1 236 ? -23.676 0.766 22.299 1.00 84.31 236 ASP A N 1
ATOM 1981 C CA . ASP A 1 236 ? -23.240 1.724 23.324 1.00 84.31 236 ASP A CA 1
ATOM 1982 C C . ASP A 1 236 ? -22.068 1.169 24.142 1.00 84.31 236 ASP A C 1
ATOM 1984 O O . ASP A 1 236 ? -21.293 1.921 24.736 1.00 84.31 236 ASP A O 1
ATOM 1988 N N . ILE A 1 237 ? -21.900 -0.157 24.129 1.00 87.75 237 ILE A N 1
ATOM 1989 C CA . ILE A 1 237 ? -20.790 -0.842 24.778 1.00 87.75 237 ILE A CA 1
ATOM 1990 C C . ILE A 1 237 ? -19.509 -0.564 23.973 1.00 87.75 237 ILE A C 1
ATOM 1992 O O . ILE A 1 237 ? -19.440 -0.875 22.782 1.00 87.75 237 ILE A O 1
ATOM 1996 N N . PRO A 1 238 ? -18.467 0.014 24.594 1.00 90.88 238 PRO A N 1
ATOM 1997 C CA . PRO A 1 238 ? -17.205 0.306 23.923 1.00 90.88 238 PRO A CA 1
ATOM 1998 C C . PRO A 1 238 ? -16.400 -0.975 23.661 1.00 90.88 238 PRO A C 1
ATOM 2000 O O . PRO A 1 238 ? -15.582 -1.410 24.477 1.00 90.88 238 PRO A O 1
ATOM 2003 N N . TRP A 1 239 ? -16.638 -1.588 22.503 1.00 90.88 239 TRP A N 1
ATOM 2004 C CA . TRP A 1 239 ? -15.929 -2.779 22.042 1.00 90.88 239 TRP A CA 1
ATOM 2005 C C . TRP A 1 239 ? -14.499 -2.445 21.587 1.00 90.88 239 TRP A C 1
ATOM 2007 O O . TRP A 1 239 ? -14.303 -1.458 20.883 1.00 90.88 239 TRP A O 1
ATOM 2017 N N . PRO A 1 240 ? -13.480 -3.257 21.929 1.00 91.38 240 PRO A N 1
ATOM 2018 C CA . PRO A 1 240 ? -12.083 -2.995 21.579 1.00 91.38 240 PRO A CA 1
ATOM 2019 C C . PRO A 1 240 ? -11.768 -3.369 20.118 1.00 91.38 240 PRO A C 1
ATOM 2021 O O . PRO A 1 240 ? -10.939 -4.238 19.856 1.00 91.38 240 PRO A O 1
ATOM 2024 N N . ILE A 1 241 ? -12.465 -2.756 19.159 1.00 91.62 241 ILE A N 1
ATOM 2025 C CA . ILE A 1 241 ? -12.330 -3.010 17.718 1.00 91.62 241 ILE A CA 1
ATOM 2026 C C . ILE A 1 241 ? -12.424 -1.675 16.983 1.00 91.62 241 ILE A C 1
ATOM 2028 O O . ILE A 1 241 ? -13.362 -0.917 17.200 1.00 91.62 241 ILE A O 1
ATOM 2032 N N . ALA A 1 242 ? -11.495 -1.394 16.066 1.00 88.94 242 ALA A N 1
ATOM 2033 C CA . ALA A 1 242 ? -11.481 -0.123 15.333 1.00 88.94 242 ALA A CA 1
ATOM 2034 C C . ALA A 1 242 ? -12.771 0.117 14.521 1.00 88.94 242 ALA A C 1
ATOM 2036 O O . ALA A 1 242 ? -13.305 1.222 14.536 1.00 88.94 242 ALA A O 1
ATOM 2037 N N . ALA A 1 243 ? -13.316 -0.935 13.899 1.00 87.56 243 ALA A N 1
ATOM 2038 C CA . ALA A 1 243 ? -14.551 -0.876 13.114 1.00 87.56 243 ALA A CA 1
ATOM 2039 C C . ALA A 1 243 ? -15.786 -0.428 13.922 1.00 87.56 243 ALA A C 1
ATOM 2041 O O . ALA A 1 243 ? -16.731 0.094 13.340 1.00 87.56 243 ALA A O 1
ATOM 2042 N N . ALA A 1 244 ? -15.779 -0.576 15.255 1.00 87.00 244 ALA A N 1
ATOM 2043 C CA . ALA A 1 244 ? -16.863 -0.104 16.126 1.00 87.00 244 ALA A CA 1
ATOM 2044 C C . ALA A 1 244 ? -17.021 1.424 16.127 1.00 87.00 244 ALA A C 1
ATOM 2046 O O . ALA A 1 244 ? -18.087 1.947 16.455 1.00 87.00 244 ALA A O 1
ATOM 2047 N N . TYR A 1 245 ? -15.943 2.130 15.790 1.00 88.44 245 TYR A N 1
ATOM 2048 C CA . TYR A 1 245 ? -15.835 3.585 15.850 1.00 88.44 245 TYR A CA 1
ATOM 2049 C C . TYR A 1 245 ? -15.760 4.220 14.463 1.00 88.44 245 TYR A C 1
ATOM 2051 O O . TYR A 1 245 ? -15.645 5.442 14.344 1.00 88.44 245 TYR A O 1
ATOM 2059 N N . ASP A 1 246 ? -15.832 3.409 13.406 1.00 85.62 246 ASP A N 1
ATOM 2060 C CA . ASP A 1 246 ? -15.963 3.938 12.061 1.00 85.62 246 ASP A CA 1
ATOM 2061 C C . ASP A 1 246 ? -17.325 4.628 11.937 1.00 85.62 246 ASP A C 1
ATOM 2063 O O . ASP A 1 246 ? -18.376 4.076 12.271 1.00 85.62 246 ASP A O 1
ATOM 2067 N N . LYS A 1 247 ? -17.294 5.879 11.479 1.00 83.56 247 LYS A N 1
ATOM 2068 C CA . LYS A 1 247 ? -18.498 6.681 11.262 1.00 83.56 247 LYS A CA 1
ATOM 2069 C C . LYS A 1 247 ? -19.001 6.433 9.850 1.00 83.56 247 LYS A C 1
ATOM 2071 O O . LYS A 1 247 ? -18.245 6.555 8.881 1.00 83.56 247 LYS A O 1
ATOM 2076 N N . ASN A 1 248 ? -20.283 6.111 9.738 1.00 79.94 248 ASN A N 1
ATOM 2077 C CA . ASN A 1 248 ? -20.976 6.096 8.459 1.00 79.94 248 ASN A CA 1
ATOM 2078 C C . ASN A 1 248 ? -21.069 7.519 7.891 1.00 79.94 248 ASN A C 1
ATOM 2080 O O . ASN A 1 248 ? -20.824 8.507 8.586 1.00 79.94 248 ASN A O 1
ATOM 2084 N N . LYS A 1 249 ? -21.460 7.631 6.616 1.00 76.00 249 LYS A N 1
ATOM 2085 C CA . LYS A 1 249 ? -21.684 8.933 5.963 1.00 76.00 249 LYS A CA 1
ATOM 2086 C C . LYS A 1 249 ? -22.682 9.810 6.725 1.00 76.00 249 LYS A C 1
ATOM 2088 O O . LYS A 1 249 ? -22.533 11.024 6.718 1.00 76.00 249 LYS A O 1
ATOM 2093 N N . ASP A 1 250 ? -23.619 9.176 7.421 1.00 78.75 250 ASP A N 1
ATOM 2094 C CA . ASP A 1 250 ? -24.669 9.828 8.205 1.00 78.75 250 ASP A CA 1
ATOM 2095 C C . ASP A 1 250 ? -24.199 10.227 9.620 1.00 78.75 250 ASP A C 1
ATOM 2097 O O . ASP A 1 250 ? -24.986 10.693 10.437 1.00 78.75 250 ASP A O 1
ATOM 2101 N N . GLY A 1 251 ? -22.916 10.022 9.946 1.00 74.12 251 GLY A N 1
ATOM 2102 C CA . GLY A 1 251 ? -22.323 10.363 11.244 1.00 74.12 251 GLY A CA 1
ATOM 2103 C C . GLY A 1 251 ? -22.620 9.369 12.372 1.00 74.12 251 GLY A C 1
ATOM 2104 O O . GLY A 1 251 ? -22.020 9.480 13.442 1.00 74.12 251 GLY A O 1
ATOM 2105 N N . SER A 1 252 ? -23.487 8.377 12.145 1.00 76.69 252 SER A N 1
ATOM 2106 C CA . SER A 1 252 ? -23.734 7.285 13.090 1.00 76.69 252 SER A CA 1
ATOM 2107 C C . SER A 1 252 ? -22.561 6.299 13.131 1.00 76.69 252 SER A C 1
ATOM 2109 O O . SER A 1 252 ? -21.843 6.129 12.141 1.00 76.69 252 SER A O 1
ATOM 2111 N N . ASN A 1 253 ? -22.388 5.599 14.255 1.00 75.06 253 ASN A N 1
ATOM 2112 C CA . ASN A 1 253 ? -21.438 4.486 14.331 1.00 75.06 253 ASN A CA 1
ATOM 2113 C C . ASN A 1 253 ? -21.841 3.381 13.340 1.00 75.06 253 ASN A C 1
ATOM 2115 O O . ASN A 1 253 ? -23.035 3.144 13.117 1.00 75.06 253 ASN A O 1
ATOM 2119 N N . ALA A 1 254 ? -20.852 2.713 12.751 1.00 77.19 254 ALA A N 1
ATOM 2120 C CA . ALA A 1 254 ? -21.077 1.556 11.901 1.00 77.19 254 ALA A CA 1
ATOM 2121 C C . ALA A 1 254 ? -21.760 0.420 12.683 1.00 77.19 254 ALA A C 1
ATOM 2123 O O . ALA A 1 254 ? -21.468 0.175 13.857 1.00 77.19 254 ALA A O 1
ATOM 2124 N N . VAL A 1 255 ? -22.675 -0.291 12.019 1.00 77.06 255 VAL A N 1
ATOM 2125 C CA . VAL A 1 255 ? -23.302 -1.488 12.588 1.00 77.06 255 VAL A CA 1
ATOM 2126 C C . VAL A 1 255 ? -22.236 -2.577 12.675 1.00 77.06 255 VAL A C 1
ATOM 2128 O O . VAL A 1 255 ? -21.727 -3.053 11.662 1.00 77.06 255 VAL A O 1
ATOM 2131 N N . LEU A 1 256 ? -21.881 -2.947 13.901 1.00 79.69 256 LEU A N 1
ATOM 2132 C CA . LEU A 1 256 ? -20.942 -4.027 14.185 1.00 79.69 256 LEU A CA 1
ATOM 2133 C C . LEU A 1 256 ? -21.564 -5.379 13.831 1.00 79.69 256 LEU A C 1
ATOM 2135 O O . LEU A 1 256 ? -22.483 -5.835 14.507 1.00 79.69 256 LEU A O 1
ATOM 2139 N N . ALA A 1 257 ? -21.032 -6.034 12.802 1.00 81.25 257 ALA A N 1
ATOM 2140 C CA . ALA A 1 257 ? -21.307 -7.442 12.546 1.00 81.25 257 ALA A CA 1
ATOM 2141 C C . ALA A 1 257 ? -20.553 -8.326 13.554 1.00 81.25 257 ALA A C 1
ATOM 2143 O O . ALA A 1 257 ? -19.434 -7.997 13.956 1.00 81.25 257 ALA A O 1
ATOM 2144 N N . ALA A 1 258 ? -21.131 -9.471 13.927 1.00 80.62 258 ALA A N 1
ATOM 2145 C CA . ALA A 1 258 ? -20.479 -10.442 14.813 1.00 80.62 258 ALA A CA 1
ATOM 2146 C C . ALA A 1 258 ? -19.131 -10.936 14.246 1.00 80.62 258 ALA A C 1
ATOM 2148 O O . ALA A 1 258 ? -18.176 -11.127 14.995 1.00 80.62 258 ALA A O 1
ATOM 2149 N N . ASP A 1 259 ? -19.015 -11.023 12.919 1.00 84.06 259 ASP A N 1
ATOM 2150 C CA . ASP A 1 259 ? -17.799 -11.458 12.219 1.00 84.06 259 ASP A CA 1
ATOM 2151 C C . ASP A 1 259 ? -16.623 -10.479 12.371 1.00 84.06 259 ASP A C 1
ATOM 2153 O O . ASP A 1 259 ? -15.469 -10.842 12.150 1.00 84.06 259 ASP A O 1
ATOM 2157 N N . ALA A 1 260 ? -16.886 -9.232 12.785 1.00 84.69 260 ALA A N 1
ATOM 2158 C CA . ALA A 1 260 ? -15.836 -8.250 13.046 1.00 84.69 260 ALA A CA 1
ATOM 2159 C C . ALA A 1 260 ? -15.041 -8.562 14.330 1.00 84.69 260 ALA A C 1
ATOM 2161 O O . ALA A 1 260 ? -13.931 -8.052 14.504 1.00 84.69 260 ALA A O 1
ATOM 2162 N N . PHE A 1 261 ? -15.578 -9.405 15.222 1.00 86.25 261 PHE A N 1
ATOM 2163 C CA . PHE A 1 261 ? -14.944 -9.806 16.480 1.00 86.25 261 PHE A CA 1
ATOM 2164 C C . PHE A 1 261 ? -13.913 -10.921 16.273 1.00 86.25 261 PHE A C 1
ATOM 2166 O O . PHE A 1 261 ? -14.005 -12.009 16.839 1.00 86.25 261 PHE A O 1
ATOM 2173 N N . THR A 1 262 ? -12.879 -10.647 15.479 1.00 92.19 262 THR A N 1
ATOM 2174 C CA . THR A 1 262 ? -11.751 -11.572 15.340 1.00 92.19 262 THR A CA 1
ATOM 2175 C C . THR A 1 262 ? -10.736 -11.363 16.463 1.00 92.19 262 THR A C 1
ATOM 2177 O O . THR A 1 262 ? -10.499 -10.245 16.936 1.00 92.19 262 THR A O 1
ATOM 2180 N N . LYS A 1 263 ? -10.083 -12.453 16.893 1.00 90.38 263 LYS A N 1
ATOM 2181 C CA . LYS A 1 263 ? -8.991 -12.398 17.883 1.00 90.38 263 LYS A CA 1
ATOM 2182 C C . LYS A 1 263 ? -7.893 -11.427 17.438 1.00 90.38 263 LYS A C 1
ATOM 2184 O O . LYS A 1 263 ? -7.347 -10.701 18.264 1.00 90.38 263 LYS A O 1
ATOM 2189 N N . GLU A 1 264 ? -7.606 -11.404 16.140 1.00 88.88 264 GLU A N 1
ATOM 2190 C CA . GLU A 1 264 ? -6.614 -10.527 15.524 1.00 88.88 264 GLU A CA 1
ATOM 2191 C C . GLU A 1 264 ? -7.017 -9.057 15.636 1.00 88.88 264 GLU A C 1
ATOM 2193 O O . GLU A 1 264 ? -6.226 -8.271 16.154 1.00 88.88 264 GLU A O 1
ATOM 2198 N N . ALA A 1 265 ? -8.255 -8.699 15.275 1.00 89.44 265 ALA A N 1
ATOM 2199 C CA . ALA A 1 265 ? -8.745 -7.323 15.355 1.00 89.44 265 ALA A CA 1
ATOM 2200 C C . ALA A 1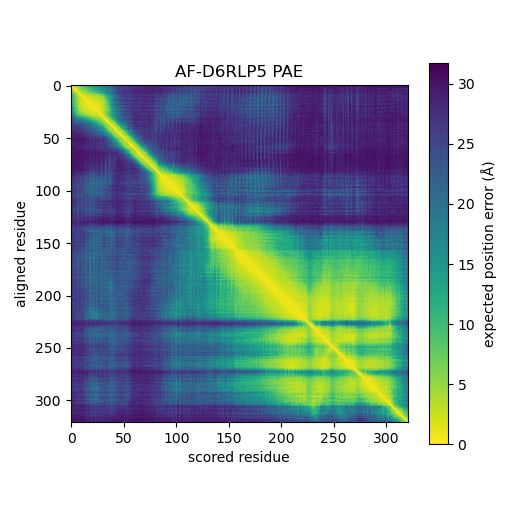 265 ? -8.717 -6.778 16.791 1.00 89.44 265 ALA A C 1
ATOM 2202 O O . ALA A 1 265 ? -8.236 -5.667 17.021 1.00 89.44 265 ALA A O 1
ATOM 2203 N N . ILE A 1 266 ? -9.161 -7.584 17.762 1.00 89.94 266 ILE A N 1
ATOM 2204 C CA . ILE A 1 266 ? -9.136 -7.210 19.184 1.00 89.94 266 ILE A CA 1
ATOM 2205 C C . ILE A 1 266 ? -7.691 -7.069 19.679 1.00 89.94 266 ILE A C 1
ATOM 2207 O O . ILE A 1 266 ? -7.350 -6.103 20.366 1.00 89.94 266 ILE A O 1
ATOM 2211 N N . SER A 1 267 ? -6.816 -8.013 19.314 1.00 89.25 267 SER A N 1
ATOM 2212 C CA . SER A 1 267 ? -5.409 -7.968 19.721 1.00 89.25 267 SER A CA 1
ATOM 2213 C C . SER A 1 267 ? -4.664 -6.776 19.117 1.00 89.25 267 SER A C 1
ATOM 2215 O O . SER A 1 267 ? -3.915 -6.123 19.837 1.00 89.25 267 SER A O 1
ATOM 2217 N N . ALA A 1 268 ? -4.919 -6.435 17.851 1.00 89.06 268 ALA A N 1
ATOM 2218 C CA . ALA A 1 268 ? -4.319 -5.291 17.169 1.00 89.06 268 ALA A CA 1
ATOM 2219 C C . ALA A 1 268 ? -4.805 -3.954 17.751 1.00 89.06 268 ALA A C 1
ATOM 2221 O O . ALA A 1 268 ? -4.045 -2.987 17.843 1.00 89.06 268 ALA A O 1
ATOM 2222 N N . PHE A 1 269 ? -6.068 -3.896 18.185 1.00 90.56 269 PHE A N 1
ATOM 2223 C CA . PHE A 1 269 ? -6.621 -2.706 18.820 1.00 90.56 269 PHE A CA 1
ATOM 2224 C C . PHE A 1 269 ? -6.002 -2.455 20.201 1.00 90.56 269 PHE A C 1
ATOM 2226 O O . PHE A 1 269 ? -5.531 -1.344 20.461 1.00 90.56 269 PHE A O 1
ATOM 2233 N N . LEU A 1 270 ? -5.968 -3.485 21.057 1.00 88.56 270 LEU A N 1
ATOM 2234 C CA . LEU A 1 270 ? -5.472 -3.396 22.438 1.00 88.56 270 LEU A CA 1
ATOM 2235 C C . LEU A 1 270 ? -3.942 -3.332 22.539 1.00 88.56 270 LEU A C 1
ATOM 2237 O O . LEU A 1 270 ? -3.422 -2.777 23.506 1.00 88.56 270 LEU A O 1
ATOM 2241 N N . LEU A 1 271 ? -3.230 -3.920 21.574 1.00 86.75 271 LEU A N 1
ATOM 2242 C CA . LEU A 1 271 ? -1.776 -4.085 21.588 1.00 86.75 271 LEU A CA 1
ATOM 2243 C C . LEU A 1 271 ? -1.178 -3.440 20.325 1.00 86.75 271 LEU A C 1
ATOM 2245 O O . LEU A 1 271 ? -0.846 -4.163 19.382 1.00 86.75 271 LEU A O 1
ATOM 2249 N N . PRO A 1 272 ? -1.057 -2.097 20.267 1.00 76.69 272 PRO A N 1
ATOM 2250 C CA . PRO A 1 272 ? -0.284 -1.449 19.210 1.00 76.69 272 PRO A CA 1
ATOM 2251 C C . PRO A 1 272 ? 1.117 -2.067 19.100 1.00 76.69 272 PRO A C 1
ATOM 2253 O O . PRO A 1 272 ? 1.759 -2.372 20.103 1.00 76.69 272 PRO A O 1
ATOM 2256 N N . SER A 1 273 ? 1.541 -2.307 17.860 1.00 68.94 273 SER A N 1
ATOM 2257 C CA . SER A 1 273 ? 2.760 -3.044 17.519 1.00 68.94 273 SER A CA 1
ATOM 2258 C C . SER A 1 273 ? 4.050 -2.367 18.008 1.00 68.94 273 SER A C 1
ATOM 2260 O O . SER A 1 273 ? 4.096 -1.154 18.169 1.00 68.94 273 SER A O 1
ATOM 2262 N N . GLU A 1 274 ? 5.067 -3.212 18.218 1.00 58.44 274 GLU A N 1
ATOM 2263 C CA . GLU A 1 274 ? 6.491 -2.983 18.535 1.00 58.44 274 GLU A CA 1
ATOM 2264 C C . GLU A 1 274 ? 6.918 -1.556 18.919 1.00 58.44 274 GLU A C 1
ATOM 2266 O O . GLU A 1 274 ? 7.359 -0.768 18.090 1.00 58.44 274 GLU A O 1
ATOM 2271 N N . GLY A 1 275 ? 6.854 -1.247 20.214 1.00 64.12 275 GLY A N 1
ATOM 2272 C CA . GLY A 1 275 ? 7.420 -0.015 20.768 1.00 64.12 275 GLY A CA 1
ATOM 2273 C C . GLY A 1 275 ? 7.001 0.249 22.211 1.00 64.12 275 GLY A C 1
ATOM 2274 O O . GLY A 1 275 ? 7.751 0.861 22.961 1.00 64.12 275 GLY A O 1
ATOM 2275 N N . GLU A 1 276 ? 5.836 -0.260 22.624 1.00 71.62 276 GLU A N 1
ATOM 2276 C CA . GLU A 1 276 ? 5.367 -0.130 24.006 1.00 71.62 276 GLU A CA 1
ATOM 2277 C C . GLU A 1 276 ? 6.069 -1.104 24.958 1.00 71.62 276 GLU A C 1
ATOM 2279 O O . GLU A 1 276 ? 6.330 -2.273 24.635 1.00 71.62 276 GLU A O 1
ATOM 2284 N N . ASP A 1 277 ? 6.306 -0.632 26.181 1.00 80.81 277 ASP A N 1
ATOM 2285 C CA . ASP A 1 277 ? 6.886 -1.437 27.240 1.00 80.81 277 ASP A CA 1
ATOM 2286 C C . ASP A 1 277 ? 6.028 -2.675 27.517 1.00 80.81 277 ASP A C 1
ATOM 2288 O O . ASP A 1 277 ? 4.807 -2.625 27.703 1.00 80.81 277 ASP A O 1
ATOM 2292 N N . LYS A 1 278 ? 6.688 -3.833 27.645 1.00 83.94 278 LYS A N 1
ATOM 2293 C CA . LYS A 1 278 ? 6.024 -5.111 27.973 1.00 83.94 278 LYS A CA 1
ATOM 2294 C C . LYS A 1 278 ? 5.163 -5.013 29.241 1.00 83.94 278 LYS A C 1
ATOM 2296 O O . LYS A 1 278 ? 4.230 -5.802 29.403 1.00 83.94 278 LYS A O 1
ATOM 2301 N N . ARG A 1 279 ? 5.492 -4.087 30.150 1.00 84.62 279 ARG A N 1
ATOM 2302 C CA . ARG A 1 279 ? 4.732 -3.804 31.372 1.00 84.62 279 ARG A CA 1
ATOM 2303 C C . ARG A 1 279 ? 3.393 -3.136 31.059 1.00 84.62 279 ARG A C 1
ATOM 2305 O O . ARG A 1 279 ? 2.370 -3.680 31.467 1.00 84.62 279 ARG A O 1
ATOM 2312 N N . GLU A 1 280 ? 3.396 -2.049 30.295 1.00 84.81 280 GLU A N 1
ATOM 2313 C CA . GLU A 1 280 ? 2.182 -1.325 29.893 1.00 84.81 280 GLU A CA 1
ATOM 2314 C C . GLU A 1 280 ? 1.243 -2.230 29.096 1.00 84.81 280 GLU A C 1
ATOM 2316 O O . GLU A 1 280 ? 0.040 -2.290 29.354 1.00 84.81 280 GLU A O 1
ATOM 2321 N N . ARG A 1 281 ? 1.812 -3.048 28.204 1.00 85.12 281 ARG A N 1
ATOM 2322 C CA . ARG A 1 281 ? 1.058 -4.050 27.446 1.00 85.12 281 ARG A CA 1
ATOM 2323 C C . ARG A 1 281 ? 0.322 -5.038 28.358 1.00 85.12 281 ARG A C 1
ATOM 2325 O O . ARG A 1 281 ? -0.854 -5.332 28.148 1.00 85.12 281 ARG A O 1
ATOM 2332 N N . LYS A 1 282 ? 1.006 -5.569 29.379 1.00 87.12 282 LYS A N 1
A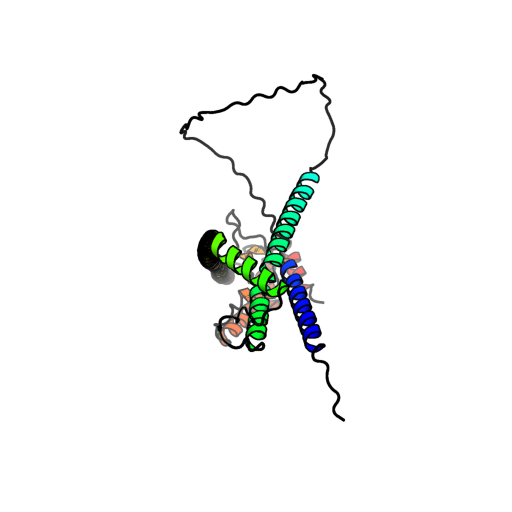TOM 2333 C CA . LYS A 1 282 ? 0.402 -6.490 30.359 1.00 87.12 282 LYS A CA 1
ATOM 2334 C C . LYS A 1 282 ? -0.649 -5.793 31.218 1.00 87.12 282 LYS A C 1
ATOM 2336 O O . LYS A 1 282 ? -1.655 -6.414 31.549 1.00 87.12 282 LYS A O 1
ATOM 2341 N N . GLU A 1 283 ? -0.423 -4.539 31.582 1.00 89.00 283 GLU A N 1
ATOM 2342 C CA . GLU A 1 283 ? -1.352 -3.745 32.383 1.00 89.00 283 GLU A CA 1
ATOM 2343 C C . GLU A 1 283 ? -2.653 -3.463 31.627 1.00 89.00 283 GLU A C 1
ATOM 2345 O O . GLU A 1 283 ? -3.724 -3.786 32.137 1.00 89.00 283 GLU A O 1
ATOM 2350 N N . ARG A 1 284 ? -2.572 -3.031 30.362 1.00 86.44 284 ARG A N 1
ATOM 2351 C CA . ARG A 1 284 ? -3.745 -2.853 29.488 1.00 86.44 284 ARG A CA 1
ATOM 2352 C C . ARG A 1 284 ? -4.531 -4.149 29.285 1.00 86.44 284 ARG A C 1
ATOM 2354 O O . ARG A 1 284 ? -5.763 -4.144 29.281 1.00 86.44 284 ARG A O 1
ATOM 2361 N N . LEU A 1 285 ? -3.840 -5.282 29.145 1.00 88.50 285 LEU A N 1
ATOM 2362 C CA . LEU A 1 285 ? -4.493 -6.592 29.056 1.00 88.50 285 LEU A CA 1
ATOM 2363 C C . LEU A 1 285 ? -5.206 -6.973 30.353 1.00 88.50 285 LEU A C 1
ATOM 2365 O O . LEU A 1 285 ? -6.337 -7.442 30.310 1.00 88.50 285 LEU A O 1
ATOM 2369 N N . ARG A 1 286 ? -4.575 -6.755 31.509 1.00 88.94 286 ARG A N 1
ATOM 2370 C CA . ARG A 1 286 ? -5.212 -7.008 32.810 1.00 88.94 286 ARG A CA 1
ATOM 2371 C C . ARG A 1 286 ? -6.427 -6.115 33.015 1.00 88.94 286 ARG A C 1
ATOM 2373 O O . ARG A 1 286 ? -7.457 -6.601 33.467 1.00 88.94 286 ARG A O 1
ATOM 2380 N N . GLU A 1 287 ? -6.320 -4.842 32.655 1.00 89.00 287 GLU A N 1
ATOM 2381 C CA . GLU A 1 287 ? -7.412 -3.884 32.773 1.00 89.00 287 GLU A CA 1
ATOM 2382 C C . GLU A 1 287 ? -8.588 -4.264 31.866 1.00 89.00 287 GLU A C 1
ATOM 2384 O O . GLU A 1 287 ? -9.718 -4.378 32.338 1.00 89.00 287 GLU A O 1
ATOM 2389 N N . SER A 1 288 ? -8.330 -4.530 30.583 1.00 88.06 288 SER A N 1
ATOM 2390 C CA . SER A 1 288 ? -9.366 -4.989 29.648 1.00 88.06 288 SER A CA 1
ATOM 2391 C C . SER A 1 288 ? -9.983 -6.321 30.086 1.00 88.06 288 SER A C 1
ATOM 2393 O O . SER A 1 288 ? -11.205 -6.451 30.076 1.00 88.06 288 SER A O 1
ATOM 2395 N N . PHE A 1 289 ? -9.186 -7.274 30.575 1.00 87.81 289 PHE A N 1
ATOM 2396 C CA . PHE A 1 289 ? -9.699 -8.531 31.124 1.00 87.81 289 PHE A CA 1
ATOM 2397 C C . PHE A 1 289 ? -10.588 -8.313 32.356 1.00 87.81 289 PHE A C 1
ATOM 2399 O O . PHE A 1 289 ? -11.643 -8.931 32.460 1.00 87.81 289 PHE A O 1
ATOM 2406 N N . LEU A 1 290 ? -10.219 -7.404 33.267 1.00 88.06 290 LEU A N 1
ATOM 2407 C CA . LEU A 1 290 ? -11.063 -7.051 34.412 1.00 88.06 290 LEU A CA 1
ATOM 2408 C C . LEU A 1 290 ? -12.373 -6.375 33.987 1.00 88.06 290 LEU A C 1
ATOM 2410 O O . LEU A 1 290 ? -13.406 -6.623 34.611 1.00 88.06 290 LEU A O 1
ATOM 2414 N N . ARG A 1 291 ? -12.330 -5.522 32.953 1.00 86.25 291 ARG A N 1
ATOM 2415 C CA . ARG A 1 291 ? -13.507 -4.821 32.408 1.00 86.25 291 ARG A CA 1
ATOM 2416 C C . ARG A 1 291 ? -14.499 -5.797 31.770 1.00 86.25 291 ARG A C 1
ATOM 2418 O O . ARG A 1 291 ? -15.698 -5.667 31.993 1.00 86.25 291 ARG A O 1
ATOM 2425 N N . PHE A 1 292 ? -13.997 -6.785 31.029 1.00 86.81 292 PHE A N 1
ATOM 2426 C CA . PHE A 1 292 ? -14.805 -7.787 30.323 1.00 86.81 292 PHE A CA 1
ATOM 2427 C C . PHE A 1 292 ? -14.936 -9.125 31.073 1.00 86.81 292 PHE A C 1
ATOM 2429 O O . PHE A 1 292 ? -15.370 -10.119 30.491 1.00 86.81 292 PHE A O 1
ATOM 2436 N N . HIS A 1 293 ? -14.585 -9.182 32.362 1.00 88.06 293 HIS A N 1
ATOM 2437 C CA . HIS A 1 293 ? -14.764 -10.395 33.158 1.00 88.06 293 HIS A CA 1
ATOM 2438 C C . HIS A 1 293 ? -16.261 -10.726 33.263 1.00 88.06 293 HIS A C 1
ATOM 2440 O O . HIS A 1 293 ? -17.027 -9.845 33.665 1.00 88.06 293 HIS A O 1
ATOM 2446 N N . PRO A 1 294 ? -16.696 -11.968 32.966 1.00 84.81 294 PRO A N 1
ATOM 2447 C CA . PRO A 1 294 ? -18.114 -12.308 32.840 1.00 84.81 294 PRO A CA 1
ATOM 2448 C C . PRO A 1 294 ? -18.926 -11.920 34.080 1.00 84.81 294 PRO A C 1
ATOM 2450 O O . PRO A 1 294 ? -19.965 -11.293 33.943 1.00 84.81 294 PRO A O 1
ATOM 2453 N N . ASP A 1 295 ? -18.399 -12.177 35.278 1.00 82.50 295 ASP A N 1
ATOM 2454 C CA . ASP A 1 295 ? -19.058 -11.848 36.550 1.00 82.50 295 ASP A CA 1
ATOM 2455 C C . ASP A 1 295 ? -19.293 -10.332 36.747 1.00 82.50 295 ASP A C 1
ATOM 2457 O O . ASP A 1 295 ? -20.408 -9.872 37.000 1.00 82.50 295 ASP A O 1
ATOM 2461 N N . LYS A 1 296 ? -18.256 -9.505 36.539 1.00 82.25 296 LYS A N 1
ATOM 2462 C CA . LYS A 1 296 ? -18.360 -8.047 36.722 1.00 82.25 296 LYS A CA 1
ATOM 2463 C C . LYS A 1 296 ? -19.156 -7.381 35.607 1.00 82.25 296 LYS A C 1
ATOM 2465 O O . LYS A 1 296 ? -19.844 -6.392 35.859 1.00 82.25 296 LYS A O 1
ATOM 2470 N N . PHE A 1 297 ? -19.035 -7.902 34.390 1.00 83.00 297 PHE A N 1
ATOM 2471 C CA . PHE A 1 297 ? -19.720 -7.380 33.219 1.00 83.00 297 PHE A CA 1
ATOM 2472 C C . PHE A 1 297 ? -21.223 -7.679 33.280 1.00 83.00 297 PHE A C 1
ATOM 2474 O O . PHE A 1 297 ? -22.042 -6.787 33.062 1.00 83.00 297 PHE A O 1
ATOM 2481 N N . GLU A 1 298 ? -21.596 -8.903 33.661 1.00 81.19 298 GLU A N 1
ATOM 2482 C CA . GLU A 1 298 ? -22.991 -9.332 33.767 1.00 81.19 298 GLU A CA 1
ATOM 2483 C C . GLU A 1 298 ? -23.728 -8.612 34.902 1.00 81.19 298 GLU A C 1
ATOM 2485 O O . GLU A 1 298 ? -24.813 -8.064 34.696 1.00 81.19 298 GLU A O 1
ATOM 2490 N N . GLY A 1 299 ? -23.095 -8.486 36.073 1.00 79.69 299 GLY A N 1
ATOM 2491 C CA . GLY A 1 299 ? -23.689 -7.775 37.206 1.00 79.69 299 GLY A CA 1
ATOM 2492 C C . GLY A 1 299 ? -23.912 -6.275 36.969 1.00 79.69 299 GLY A C 1
ATOM 2493 O O . GLY A 1 299 ? -24.861 -5.711 37.514 1.00 79.69 299 GLY A O 1
ATOM 2494 N N . ARG A 1 300 ? -23.058 -5.621 36.167 1.00 77.62 300 ARG A N 1
ATOM 2495 C CA . ARG A 1 300 ? -23.090 -4.159 35.962 1.00 77.62 300 ARG A CA 1
ATOM 2496 C C . ARG A 1 300 ? -23.811 -3.717 34.696 1.00 77.62 300 ARG A C 1
ATOM 2498 O O . ARG A 1 300 ? -24.519 -2.715 34.738 1.00 77.62 300 ARG A O 1
ATOM 2505 N N . PHE A 1 301 ? -23.613 -4.428 33.588 1.00 78.62 301 PHE A N 1
ATOM 2506 C CA . PHE A 1 301 ? -24.058 -3.978 32.269 1.00 78.62 301 PHE A CA 1
ATOM 2507 C C . PHE A 1 301 ? -25.180 -4.841 31.700 1.00 78.62 301 PHE A C 1
ATOM 2509 O O . PHE A 1 301 ? -26.120 -4.278 31.153 1.00 78.62 301 PHE A O 1
ATOM 2516 N N . MET A 1 302 ? -25.168 -6.168 31.892 1.00 75.06 302 MET A N 1
ATOM 2517 C CA . MET A 1 302 ? -26.225 -7.033 31.331 1.00 75.06 302 MET A CA 1
ATOM 2518 C C . MET A 1 302 ? -27.613 -6.727 31.903 1.00 75.06 302 MET A C 1
ATOM 2520 O O . MET A 1 302 ? -28.588 -6.825 31.175 1.00 75.06 302 MET A O 1
ATOM 2524 N N . ARG A 1 303 ? -27.714 -6.251 33.153 1.00 74.25 303 ARG A N 1
ATOM 2525 C CA . ARG A 1 303 ? -28.992 -5.778 33.724 1.00 74.25 303 ARG A CA 1
ATOM 2526 C C . ARG A 1 303 ? -29.565 -4.528 33.040 1.00 74.25 303 ARG A C 1
ATOM 2528 O O . ARG A 1 303 ? -30.733 -4.225 33.244 1.00 74.25 303 ARG A O 1
ATOM 2535 N N . ARG A 1 304 ? -28.742 -3.780 32.296 1.00 75.94 304 ARG A N 1
ATOM 2536 C CA . ARG A 1 304 ? -29.121 -2.536 31.605 1.00 75.94 304 ARG A CA 1
ATOM 2537 C C . ARG A 1 304 ? -29.390 -2.748 30.109 1.00 75.94 304 ARG A C 1
ATOM 2539 O O . ARG A 1 304 ? -29.936 -1.852 29.470 1.00 75.94 304 ARG A O 1
ATOM 2546 N N . ILE A 1 305 ? -28.977 -3.887 29.547 1.00 74.19 305 ILE A N 1
ATOM 2547 C CA . ILE A 1 305 ? -29.135 -4.202 28.122 1.00 74.19 305 ILE A CA 1
ATOM 2548 C C . ILE A 1 305 ? -30.558 -4.712 27.882 1.00 74.19 305 ILE A C 1
ATOM 2550 O O . ILE A 1 305 ? -31.063 -5.515 28.661 1.00 74.19 305 ILE A O 1
ATOM 2554 N N . ARG A 1 306 ? -31.223 -4.247 26.817 1.00 63.28 306 ARG A N 1
ATOM 2555 C CA . ARG A 1 306 ? -32.558 -4.756 26.444 1.00 63.28 306 ARG A CA 1
ATOM 2556 C C . ARG A 1 306 ? -32.509 -6.257 26.168 1.00 63.28 306 ARG A C 1
ATOM 2558 O O . ARG A 1 306 ? -31.610 -6.727 25.476 1.00 63.28 306 ARG A O 1
ATOM 2565 N N . SER A 1 307 ? -33.546 -6.978 26.581 1.00 57.47 307 SER A N 1
ATOM 2566 C CA . SER A 1 307 ? -33.635 -8.435 26.426 1.00 57.47 307 SER A CA 1
ATOM 2567 C C . SER A 1 307 ? -33.610 -8.941 24.978 1.00 57.47 307 SER A C 1
ATOM 2569 O O . SER A 1 307 ? -33.256 -10.092 24.744 1.00 57.47 307 SER A O 1
ATOM 2571 N N . GLU A 1 308 ? -33.897 -8.082 23.997 1.00 59.47 308 GLU A N 1
ATOM 2572 C CA . GLU A 1 308 ? -33.746 -8.385 22.564 1.00 59.47 308 GLU A CA 1
ATOM 2573 C C . GLU A 1 308 ? -32.264 -8.475 22.131 1.00 59.47 308 GLU A C 1
ATOM 2575 O O . GLU A 1 308 ? -31.908 -9.333 21.325 1.00 59.47 308 GLU A O 1
ATOM 2580 N N . ASP A 1 309 ? -31.378 -7.668 22.731 1.00 59.06 309 ASP A N 1
ATOM 2581 C CA . ASP A 1 309 ? -29.925 -7.658 22.472 1.00 59.06 309 ASP A CA 1
ATOM 2582 C C . ASP A 1 309 ? -29.162 -8.666 23.364 1.00 59.06 309 ASP A C 1
ATOM 2584 O O . ASP A 1 309 ? -28.026 -9.057 23.065 1.00 59.06 309 ASP A O 1
ATOM 2588 N N . GLU A 1 310 ? -29.773 -9.127 24.463 1.00 56.22 310 GLU A N 1
ATOM 2589 C CA . GLU A 1 310 ? -29.189 -10.128 25.371 1.00 56.22 310 GLU A CA 1
ATOM 2590 C C . GLU A 1 310 ? -28.903 -11.474 24.681 1.00 56.22 310 GLU A C 1
ATOM 2592 O O . GLU A 1 310 ? -27.937 -12.161 25.026 1.00 56.22 310 GLU A O 1
ATOM 2597 N N . ALA A 1 311 ? -29.721 -11.865 23.699 1.00 52.06 311 ALA A N 1
ATOM 2598 C CA . ALA A 1 311 ? -29.535 -13.115 22.963 1.00 52.06 311 ALA A CA 1
ATOM 2599 C C . ALA A 1 311 ? -28.282 -13.072 22.070 1.00 52.06 311 ALA A C 1
ATOM 2601 O O . ALA A 1 311 ? -27.520 -14.039 22.024 1.00 52.06 311 ALA A O 1
ATOM 2602 N N . VAL A 1 312 ? -28.020 -11.935 21.417 1.00 57.75 312 VAL A N 1
ATOM 2603 C CA . VAL A 1 312 ? -26.851 -11.735 20.542 1.00 57.75 312 VAL A CA 1
ATOM 2604 C C . VAL A 1 312 ? -25.559 -11.699 21.360 1.00 57.75 312 VAL A C 1
ATOM 2606 O O . VAL A 1 312 ? -24.568 -12.336 20.992 1.00 57.75 312 VAL A O 1
ATOM 2609 N N . SER A 1 313 ? -25.575 -11.035 22.521 1.00 55.28 313 SER A N 1
ATOM 2610 C CA . SER A 1 313 ? -24.410 -10.987 23.411 1.00 55.28 313 SER A CA 1
ATOM 2611 C C . SER A 1 313 ? -24.084 -12.355 24.025 1.00 55.28 313 SER A C 1
ATOM 2613 O O . SER A 1 313 ? -22.909 -12.724 24.085 1.00 55.28 313 SER A O 1
ATOM 2615 N N . ARG A 1 314 ? -25.091 -13.168 24.389 1.00 55.12 314 ARG A N 1
ATOM 2616 C CA . ARG A 1 314 ? -24.874 -14.557 24.843 1.00 55.12 314 ARG A CA 1
ATOM 2617 C C . ARG A 1 314 ? -24.439 -15.500 23.724 1.00 55.12 314 ARG A C 1
ATOM 2619 O O . ARG A 1 314 ? -23.648 -16.397 23.995 1.00 55.12 314 ARG A O 1
ATOM 2626 N N . CYS A 1 315 ? -24.885 -15.312 22.482 1.00 45.12 315 CYS A N 1
ATOM 2627 C CA . CYS A 1 315 ? -24.517 -16.208 21.377 1.00 45.12 315 CYS A CA 1
ATOM 2628 C C . CYS A 1 315 ? -23.014 -16.134 21.032 1.00 45.12 315 CYS A C 1
ATOM 2630 O O . CYS A 1 315 ? -22.403 -17.146 20.689 1.00 45.12 315 CYS A O 1
ATOM 2632 N N . SER A 1 316 ? -22.368 -14.985 21.277 1.00 49.28 316 SER A N 1
ATOM 2633 C CA . SER A 1 316 ? -20.899 -14.856 21.198 1.00 49.28 316 SER A CA 1
ATOM 2634 C C . SER A 1 316 ? -20.135 -15.770 22.181 1.00 49.28 316 SER A C 1
ATOM 2636 O O . SER A 1 316 ? -18.947 -16.034 21.993 1.00 49.28 316 SER A O 1
ATOM 2638 N N . ARG A 1 317 ? -20.815 -16.300 23.212 1.00 45.31 317 ARG A N 1
ATOM 2639 C CA . ARG A 1 317 ? -20.262 -17.204 24.237 1.00 45.31 317 ARG A CA 1
ATOM 2640 C C . ARG A 1 317 ? -20.233 -18.678 23.792 1.00 45.31 317 ARG A C 1
ATOM 2642 O O . ARG A 1 317 ? -19.507 -19.451 24.406 1.00 45.31 317 ARG A O 1
ATOM 2649 N N . ILE A 1 318 ? -20.974 -19.077 22.750 1.00 41.19 318 ILE A N 1
ATOM 2650 C CA . ILE A 1 318 ? -21.215 -20.503 22.421 1.00 41.19 318 ILE A CA 1
ATOM 2651 C C . ILE A 1 318 ? -20.297 -21.049 21.306 1.00 41.19 318 ILE A C 1
ATOM 2653 O O . ILE A 1 318 ? -20.254 -22.248 21.078 1.00 41.19 318 ILE A O 1
ATOM 2657 N N . GLN A 1 319 ? -19.456 -20.233 20.663 1.00 36.53 319 GLN A N 1
ATOM 2658 C CA . GLN A 1 319 ? -18.523 -20.723 19.624 1.00 36.53 319 GLN A CA 1
ATOM 2659 C C . GLN A 1 319 ? -17.171 -21.243 20.161 1.00 36.53 319 GLN A C 1
ATOM 2661 O O . GLN A 1 319 ? -16.180 -21.303 19.437 1.00 36.53 319 GLN A O 1
ATOM 2666 N N . LYS A 1 320 ? -17.109 -21.630 21.440 1.00 40.62 320 LYS A N 1
ATOM 2667 C CA . LYS A 1 320 ? -15.977 -22.375 22.014 1.00 40.62 320 LYS A CA 1
ATOM 2668 C C . LYS A 1 320 ? -16.469 -23.665 22.658 1.00 40.62 320 LYS A C 1
ATOM 2670 O O . LYS A 1 320 ? -16.506 -23.777 23.881 1.00 40.62 320 LYS A O 1
ATOM 2675 N N . THR A 1 321 ? -16.811 -24.620 21.811 1.00 37.34 321 THR A N 1
ATOM 2676 C CA . THR A 1 321 ? -16.691 -26.051 22.104 1.00 37.34 321 THR A CA 1
ATOM 2677 C C . THR A 1 321 ? -16.031 -26.707 20.917 1.00 37.34 321 THR A C 1
ATOM 2679 O O . THR A 1 321 ? -16.538 -26.458 19.799 1.00 37.34 321 THR A O 1
#

Sequence (321 aa):
MPKLKFKGDDERDGKRERKHRKREKRRHDQGDDHGHRSKRRHTEADMDTGRARKWASSDDEEMPGPMPSGSGPSRGQDGYRSTTDDDTLRAEVEERMFREKMFDALGEDERLDGIEAQFNDFSDYIHIPHRGKVDPTSLDDDEYAEWVRLGMYRKTHAAEHAERLRRKAAAEERRAAEKARRRETRRLERLEAEEREARRQERRAKRVENARVEYQSRWKRLLEEKNNQDVLRFHDIPWPIAAAYDKNKDGSNAVLAADAFTKEAISAFLLPSEGEDKRERKERLRESFLRFHPDKFEGRFMRRIRSEDEAVSRCSRIQKT